Protein AF-A0A371X644-F1 (afdb_monomer)

pLDDT: mean 71.25, std 20.73, range [31.64, 94.69]

Secondary structure (DSSP, 8-state):
----GGG--HHHHHHHHHT--SHHHHHHHHHHHHHH----TTHHHHHHHHHHHHHHHHHHHHHHHHHHHHHHHHHHHHS--SSPPP-------HHHHHHHHHHHHHHHHHHHHHS-HHHHTTS-S-HHHHHHHHHHHHHHHHTTTEE---HHHHHHHHT--HHHHHHHHHHHHHTTSEEEEE-SSSSS-EEEEE--HHHHHHHHHHHHHHHHHHHHHHHH-GGGSSSS----------------------------------------------------PPPP---

Nearest PDB structures (foldseek):
  3g3z-assembly1_B  TM=5.887E-01  e=1.463E-02  Neisseria meningitidis serogroup B
  2fbh-assembly1_A  TM=5.411E-01  e=3.931E-02  Pseudomonas aeruginosa
  7el3-assembly1_B  TM=5.777E-01  e=8.955E-02  Acinetobacter baumannii
  7kfq-assembly1_A  TM=5.830E-01  e=1.931E-01  Variovorax paradoxus
  3s2w-assembly4_H  TM=5.219E-01  e=5.480E-01  Methanosarcina mazei Go1

Sequence (287 aa):
MNENPACTTLSNIHERVGRLPTIAAVDALMREVWGRYTGAPGEDEVVEAINNAATARRHELRELAQTGAVKRAAANAVRHSRFPPPLPSVRLTPPEKREAADRRRGLADFLVHQVPAAFIERLPQCGAARAVLAAICQFCARDRNRCDAAINTIAEKAGVCRSSVNQALRLLEELGLISIDSGRLRGTVSVIRVLATPLAKLVAYCRSRLGRWKRHRAEKSPEQLSFFGGGVQKCSQKEDSNIIDSSKRATNGEPSHKLSRKMESMRGTKPATGWAIGRFSPSVGSA

Organism: NCBI:txid2294114

Structure (mmCIF, N/CA/C/O backbone):
data_AF-A0A371X644-F1
#
_entry.id   AF-A0A371X644-F1
#
loop_
_atom_site.group_PDB
_atom_site.id
_atom_site.type_symbol
_atom_site.label_atom_id
_atom_site.label_alt_id
_atom_site.label_comp_id
_atom_site.label_asym_id
_atom_site.label_entity_id
_atom_site.label_seq_id
_atom_site.pdbx_PDB_ins_code
_atom_site.Cartn_x
_atom_site.Cartn_y
_atom_site.Cartn_z
_atom_site.occupancy
_atom_site.B_iso_or_equiv
_atom_site.auth_seq_id
_atom_site.auth_comp_id
_atom_site.auth_asym_id
_atom_site.auth_atom_id
_atom_site.pdbx_PDB_model_num
ATOM 1 N N . MET A 1 1 ? -44.082 6.126 47.295 1.00 33.72 1 MET A N 1
ATOM 2 C CA . MET A 1 1 ? -43.636 6.897 48.472 1.00 33.72 1 MET A CA 1
ATOM 3 C C . MET A 1 1 ? -42.740 8.009 47.952 1.00 33.72 1 MET A C 1
ATOM 5 O O . MET A 1 1 ? -41.634 7.719 47.526 1.00 33.72 1 MET A O 1
ATOM 9 N N . ASN A 1 2 ? -43.280 9.226 47.838 1.00 40.28 2 ASN A N 1
ATOM 10 C CA . ASN A 1 2 ? -42.541 10.416 47.409 1.00 40.28 2 ASN A CA 1
ATOM 11 C C . ASN A 1 2 ? -41.942 11.058 48.659 1.00 40.28 2 ASN A C 1
ATOM 13 O O . ASN A 1 2 ? -42.663 11.690 49.426 1.00 40.28 2 ASN A O 1
ATOM 17 N N . GLU A 1 3 ? -40.650 10.851 48.885 1.00 39.75 3 GLU A N 1
ATOM 18 C CA . GLU A 1 3 ? -39.919 11.594 49.907 1.00 39.75 3 GLU A CA 1
ATOM 19 C C . GLU A 1 3 ? -39.667 13.013 49.387 1.00 39.75 3 GLU A C 1
ATOM 21 O O . GLU A 1 3 ? -39.078 13.207 48.321 1.00 39.75 3 GLU A O 1
ATOM 26 N N . ASN A 1 4 ? -40.163 14.009 50.123 1.00 42.72 4 ASN A N 1
ATOM 27 C CA . ASN A 1 4 ? -39.875 15.416 49.868 1.00 42.72 4 ASN A CA 1
ATOM 28 C C . ASN A 1 4 ? -38.356 15.658 49.975 1.00 42.72 4 ASN A C 1
ATOM 30 O O . ASN A 1 4 ? -37.770 15.320 51.005 1.00 42.72 4 ASN A O 1
ATOM 34 N N . PRO A 1 5 ? -37.707 16.296 48.980 1.00 52.62 5 PRO A N 1
ATOM 35 C CA . PRO A 1 5 ? -36.263 16.551 49.003 1.00 52.62 5 PRO A CA 1
ATOM 36 C C . PRO A 1 5 ? -35.823 17.563 50.079 1.00 52.62 5 PRO A C 1
ATOM 38 O O . PRO A 1 5 ? -34.632 17.660 50.372 1.00 52.62 5 PRO A O 1
ATOM 41 N N . ALA A 1 6 ? -36.770 18.262 50.715 1.00 46.03 6 ALA A N 1
ATOM 42 C CA . ALA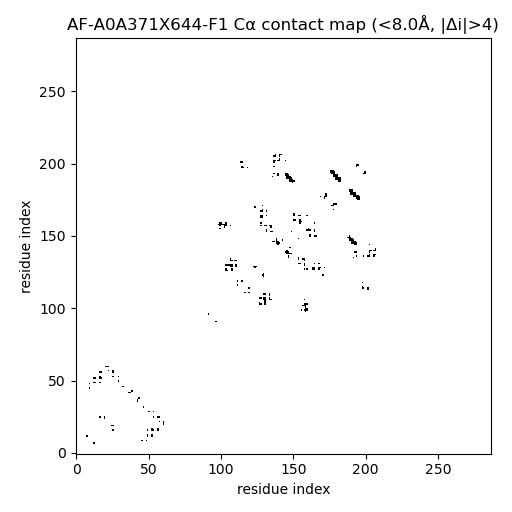 A 1 6 ? -36.535 19.368 51.646 1.00 46.03 6 ALA A CA 1
ATOM 43 C C . ALA A 1 6 ? -35.876 18.989 52.992 1.00 46.03 6 ALA A C 1
ATOM 45 O O . ALA A 1 6 ? -35.582 19.875 53.787 1.00 46.03 6 ALA A O 1
ATOM 46 N N . CYS A 1 7 ? -35.625 17.705 53.273 1.00 45.53 7 CYS A N 1
ATOM 47 C CA . CYS A 1 7 ? -34.940 17.284 54.504 1.00 45.53 7 CYS A CA 1
ATOM 48 C C . CYS A 1 7 ? -33.750 16.345 54.248 1.00 45.53 7 CYS A C 1
ATOM 50 O O . CYS A 1 7 ? -33.410 15.501 55.077 1.00 45.53 7 CYS A O 1
ATOM 52 N N . THR A 1 8 ? -33.096 16.474 53.091 1.00 56.62 8 THR A N 1
ATOM 53 C CA . THR A 1 8 ? -31.835 15.762 52.846 1.00 56.62 8 THR A CA 1
ATOM 54 C C . THR A 1 8 ? -30.691 16.618 53.382 1.00 56.62 8 THR A C 1
ATOM 56 O O . THR A 1 8 ? -30.254 17.561 52.731 1.00 56.62 8 THR A O 1
ATOM 59 N N . THR A 1 9 ? -30.221 16.331 54.595 1.00 63.91 9 THR A N 1
ATOM 60 C CA . THR A 1 9 ? -29.056 17.021 55.168 1.00 63.91 9 THR A CA 1
ATOM 61 C C . THR A 1 9 ? -27.821 16.835 54.274 1.00 63.91 9 THR A C 1
ATOM 63 O O . THR A 1 9 ? -27.644 15.779 53.661 1.00 63.91 9 THR A O 1
ATOM 66 N N . LEU A 1 10 ? -26.942 17.844 54.201 1.00 61.53 10 LEU A N 1
ATOM 67 C CA . LEU A 1 10 ? -25.712 17.821 53.382 1.00 61.53 10 LEU A CA 1
ATOM 68 C C . LEU A 1 10 ? -24.854 16.566 53.627 1.00 61.53 10 LEU A C 1
ATOM 70 O O . LEU A 1 10 ? -24.286 15.990 52.699 1.00 61.53 10 LEU A O 1
ATOM 74 N N . SER A 1 11 ? -24.827 16.081 54.868 1.00 63.91 11 SER A N 1
ATOM 75 C CA . SER A 1 11 ? -24.145 14.846 55.265 1.00 63.91 11 SER A CA 1
ATOM 76 C C . SER A 1 11 ? -24.697 13.610 54.541 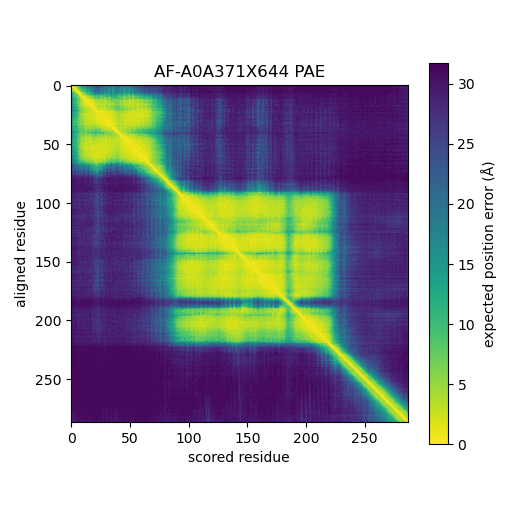1.00 63.91 11 SER A C 1
ATOM 78 O O . SER A 1 11 ? -23.936 12.766 54.071 1.00 63.91 11 SER A O 1
ATOM 80 N N . ASN A 1 12 ? -26.021 13.530 54.387 1.00 79.19 12 ASN A N 1
ATOM 81 C CA . ASN A 1 12 ? -26.710 12.422 53.724 1.00 79.19 12 ASN A CA 1
ATOM 82 C C . ASN A 1 12 ? -26.460 12.441 52.203 1.00 79.19 12 ASN A C 1
ATOM 84 O O . ASN A 1 12 ? -26.323 11.402 51.560 1.00 79.19 12 ASN A O 1
ATOM 88 N N . ILE A 1 13 ? -26.302 13.631 51.620 1.00 75.19 13 ILE A N 1
ATOM 89 C CA . ILE A 1 13 ? -25.966 13.803 50.202 1.00 75.19 13 ILE A CA 1
ATOM 90 C C . ILE A 1 13 ? -24.578 13.236 49.885 1.00 75.19 13 ILE A C 1
ATOM 92 O O . ILE A 1 13 ? -24.437 12.444 48.948 1.00 75.19 13 ILE A O 1
ATOM 96 N N . HIS A 1 14 ? -23.566 13.594 50.679 1.00 78.94 14 HIS A N 1
ATOM 97 C CA . HIS A 1 14 ? -22.212 13.063 50.507 1.00 78.94 14 HIS A CA 1
ATOM 98 C C . HIS A 1 14 ? -22.175 11.540 50.669 1.00 78.94 14 HIS A C 1
ATOM 100 O O . HIS A 1 14 ? -21.541 10.849 49.870 1.00 78.94 14 HIS A O 1
ATOM 106 N N . GLU A 1 15 ? -22.908 11.002 51.645 1.00 83.81 15 GLU A N 1
ATOM 107 C CA . GLU A 1 15 ? -23.018 9.560 51.870 1.00 83.81 15 GLU A CA 1
ATOM 108 C C . GLU A 1 15 ? -23.697 8.841 50.691 1.00 83.81 15 GLU A C 1
ATOM 110 O O . GLU A 1 15 ? -23.212 7.805 50.222 1.00 83.81 15 GLU A O 1
ATOM 115 N N . ARG A 1 16 ? -24.786 9.405 50.154 1.00 83.56 16 ARG A N 1
ATOM 116 C CA . ARG A 1 16 ? -25.505 8.845 49.000 1.00 83.56 16 ARG A CA 1
ATOM 117 C C . ARG A 1 16 ? -24.649 8.831 47.741 1.00 83.56 16 ARG A C 1
ATOM 119 O O . ARG A 1 16 ? -24.597 7.801 47.073 1.00 83.56 16 ARG A O 1
ATOM 126 N N . VAL A 1 17 ? -23.964 9.931 47.424 1.00 86.81 17 VAL A N 1
ATOM 127 C CA . VAL A 1 17 ? -23.079 10.007 46.249 1.00 86.81 17 VAL A CA 1
ATOM 128 C C . VAL A 1 17 ? -21.861 9.093 46.429 1.00 86.81 17 VAL A C 1
ATOM 130 O O . VAL A 1 17 ? -21.495 8.367 45.502 1.00 86.81 17 VAL A O 1
ATOM 133 N N . GLY A 1 18 ? -21.281 9.051 47.632 1.00 83.69 18 GLY A N 1
ATOM 134 C CA . GLY A 1 18 ? -20.128 8.210 47.964 1.00 83.69 18 GLY A CA 1
ATOM 135 C C . GLY A 1 18 ? -20.398 6.706 47.856 1.00 83.69 18 GLY A C 1
ATOM 136 O O . GLY A 1 18 ? -19.496 5.936 47.527 1.00 83.69 18 GLY A O 1
ATOM 137 N N . ARG A 1 19 ? -21.647 6.265 48.049 1.00 87.19 19 ARG A N 1
ATOM 138 C CA . ARG A 1 19 ? -22.052 4.855 47.898 1.00 87.19 19 ARG A CA 1
ATOM 139 C C . ARG A 1 19 ? -22.229 4.399 46.451 1.00 87.19 19 ARG A C 1
ATOM 141 O O . ARG A 1 19 ? -22.324 3.197 46.207 1.00 87.19 19 ARG A O 1
ATOM 148 N N . LEU A 1 20 ? -22.262 5.313 45.479 1.00 90.19 20 LEU A N 1
ATOM 149 C CA . LEU A 1 20 ? -22.502 4.939 44.087 1.00 90.19 20 LEU A CA 1
ATOM 150 C C . LEU A 1 20 ? -21.274 4.220 43.494 1.00 90.19 20 LEU A C 1
ATOM 152 O O . LEU A 1 20 ? -20.153 4.742 43.573 1.00 90.19 20 LEU A O 1
ATOM 156 N N . PRO A 1 21 ? -21.455 3.022 42.898 1.00 84.44 21 PRO A N 1
ATOM 157 C CA . PRO A 1 21 ? -20.338 2.179 42.468 1.00 84.44 21 PRO A CA 1
ATOM 158 C C . PRO A 1 21 ? -19.813 2.508 41.064 1.00 84.44 21 PRO A C 1
ATOM 160 O O . PRO A 1 21 ? -18.748 2.030 40.683 1.00 84.44 21 PRO A O 1
ATOM 163 N N . THR A 1 22 ? -20.551 3.282 40.260 1.00 89.00 22 THR A N 1
ATOM 164 C CA . THR A 1 22 ? -20.200 3.557 38.857 1.00 89.00 22 THR A CA 1
ATOM 165 C C . THR A 1 22 ? -20.470 5.007 38.470 1.00 89.00 22 THR A C 1
ATOM 167 O O . THR A 1 22 ? -21.368 5.649 39.011 1.00 89.00 22 THR A O 1
ATOM 170 N N . ILE A 1 23 ? -19.716 5.510 37.485 1.00 89.94 23 ILE A N 1
ATOM 171 C CA . ILE A 1 23 ? -19.884 6.871 36.946 1.00 89.94 23 ILE A CA 1
ATOM 172 C C . ILE A 1 23 ? -21.295 7.046 36.366 1.00 89.94 23 ILE A C 1
ATOM 174 O O . ILE A 1 23 ? -21.941 8.055 36.616 1.00 89.94 23 ILE A O 1
ATOM 178 N N . ALA A 1 24 ? -21.817 6.021 35.683 1.00 89.62 24 ALA A N 1
ATOM 179 C CA . ALA A 1 24 ? -23.166 6.039 35.124 1.00 89.62 24 ALA A CA 1
ATOM 180 C C . ALA A 1 24 ? -24.258 6.191 36.199 1.00 89.62 24 ALA A C 1
ATOM 182 O O . ALA A 1 24 ? -25.251 6.877 35.964 1.00 89.62 24 ALA A O 1
ATOM 183 N N . ALA A 1 25 ? -24.071 5.591 37.380 1.00 87.44 25 ALA A N 1
ATOM 184 C CA . ALA A 1 25 ? -24.999 5.746 38.499 1.00 87.44 25 ALA A CA 1
ATOM 185 C C . ALA A 1 25 ? -24.957 7.169 39.085 1.00 87.44 25 ALA A C 1
ATOM 187 O O . ALA A 1 25 ? -26.006 7.730 39.394 1.00 87.44 25 ALA A O 1
ATOM 188 N N . VAL A 1 26 ? -23.7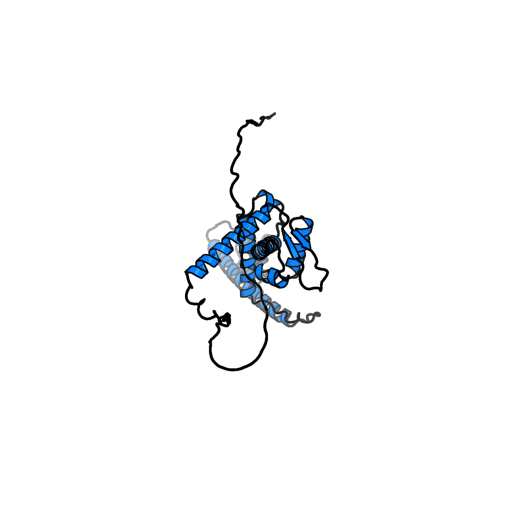67 7.783 39.163 1.00 91.00 26 VAL A N 1
ATOM 189 C CA . VAL A 1 26 ? -23.615 9.202 39.537 1.00 91.00 26 VAL A CA 1
ATOM 190 C C . VAL A 1 26 ? -24.319 10.103 38.516 1.00 91.00 26 VAL A C 1
ATOM 192 O O . VAL A 1 26 ? -25.061 11.003 38.893 1.00 91.00 26 VAL A O 1
ATOM 195 N N . ASP A 1 27 ? -24.164 9.832 37.219 1.00 91.25 27 ASP A N 1
ATOM 196 C CA . ASP A 1 27 ? -24.786 10.628 36.155 1.00 91.25 27 ASP A CA 1
ATOM 197 C C . ASP A 1 27 ? -26.314 10.476 36.091 1.00 91.25 27 ASP A C 1
ATOM 199 O O . ASP A 1 27 ? -27.010 11.402 35.671 1.00 91.25 27 ASP A O 1
ATOM 203 N N . ALA A 1 28 ? -26.847 9.314 36.476 1.00 87.62 28 ALA A N 1
ATOM 204 C CA . ALA A 1 28 ? -28.286 9.092 36.595 1.00 87.62 28 ALA A CA 1
ATOM 205 C C . ALA A 1 28 ? -28.878 9.889 37.766 1.00 87.62 28 ALA A C 1
ATOM 207 O O . ALA A 1 28 ? -29.878 10.579 37.580 1.00 87.62 28 ALA A O 1
ATOM 208 N N . LEU A 1 29 ? -28.212 9.866 38.926 1.00 86.81 29 LEU A N 1
ATOM 209 C CA . LEU A 1 29 ? -28.606 10.657 40.093 1.00 86.81 29 LEU A CA 1
ATOM 210 C C . LEU A 1 29 ? -28.569 12.160 39.787 1.00 86.81 29 LEU A C 1
ATOM 212 O O . LEU A 1 29 ? -29.525 12.867 40.082 1.00 86.81 29 LEU A O 1
ATOM 216 N N . MET A 1 30 ? -27.510 12.647 39.132 1.00 89.69 30 MET A N 1
ATOM 217 C CA . MET A 1 30 ? -27.430 14.058 38.738 1.00 89.69 30 MET A CA 1
ATOM 218 C C . MET A 1 30 ? -28.583 14.450 37.811 1.00 89.69 30 MET A C 1
ATOM 220 O O . MET A 1 30 ? -29.180 15.501 38.002 1.00 89.69 30 MET A O 1
ATOM 224 N N . ARG A 1 31 ? -28.938 13.607 36.831 1.00 88.62 31 ARG A N 1
ATOM 225 C CA . ARG A 1 31 ? -30.093 13.865 35.953 1.00 88.62 31 ARG A CA 1
ATOM 226 C C . ARG A 1 31 ? -31.416 13.915 36.715 1.00 88.62 31 ARG A C 1
ATOM 228 O O . ARG A 1 31 ? -32.257 14.740 36.385 1.00 88.62 31 ARG A O 1
ATOM 235 N N . GLU A 1 32 ? -31.594 13.066 37.723 1.00 85.94 32 GLU A N 1
ATOM 236 C CA . GLU A 1 32 ? -32.782 13.085 38.583 1.00 85.94 32 GLU A CA 1
ATOM 237 C C . GLU A 1 32 ? -32.852 14.364 39.432 1.00 85.94 32 GLU A C 1
ATOM 239 O O . GLU A 1 32 ? -33.912 14.978 39.520 1.00 85.94 32 GLU A O 1
ATOM 244 N N . VAL A 1 33 ? -31.723 14.796 40.004 1.00 85.06 33 VAL A N 1
ATOM 245 C CA . VAL A 1 33 ? -31.625 16.036 40.793 1.00 85.06 33 VAL A CA 1
ATOM 246 C C . VAL A 1 33 ? -31.912 17.256 39.922 1.00 85.06 33 VAL A C 1
ATOM 248 O O . VAL A 1 33 ? -32.776 18.057 40.265 1.00 85.06 33 VAL A O 1
ATOM 251 N N . TRP A 1 34 ? -31.268 17.360 38.756 1.00 85.69 34 TRP A N 1
ATOM 252 C CA . TRP A 1 34 ? -31.524 18.445 37.804 1.00 85.69 34 TRP A CA 1
ATOM 253 C C . TRP A 1 34 ? -32.957 18.432 37.263 1.00 85.69 34 TRP A C 1
ATOM 255 O O . TRP A 1 34 ? -33.512 19.490 36.998 1.00 85.69 34 TRP A O 1
ATOM 265 N N . GLY A 1 35 ? -33.580 17.257 37.131 1.00 84.25 35 GLY A N 1
ATOM 266 C CA . GLY A 1 35 ? -34.979 17.139 36.717 1.00 84.25 35 GLY A CA 1
ATOM 267 C C . GLY A 1 35 ? -35.991 17.589 37.776 1.00 84.25 35 GLY A C 1
ATOM 268 O O . GLY A 1 35 ? -37.135 17.870 37.429 1.00 84.25 35 GLY A O 1
ATOM 269 N N . ARG A 1 36 ? -35.591 17.655 39.052 1.00 81.81 36 ARG A N 1
ATOM 270 C CA . ARG A 1 36 ? -36.426 18.123 40.173 1.00 81.81 36 ARG A CA 1
ATOM 271 C C . ARG A 1 36 ? -36.097 19.541 40.638 1.00 81.81 36 ARG A C 1
ATOM 273 O O . ARG A 1 36 ? -36.796 20.054 41.502 1.00 81.81 36 ARG A O 1
ATOM 280 N N . TYR A 1 37 ? -35.039 20.143 40.108 1.00 82.56 37 TYR A N 1
ATOM 281 C CA . TYR A 1 37 ? -34.586 21.469 40.505 1.00 82.56 37 TYR A CA 1
ATOM 282 C C . TYR A 1 37 ? -35.588 22.539 40.062 1.00 82.56 37 TYR A C 1
ATOM 284 O O . TYR A 1 37 ? -35.940 22.611 38.882 1.00 82.56 37 TYR A O 1
ATOM 292 N N . THR A 1 38 ? -36.051 23.357 41.010 1.00 82.56 38 THR A N 1
ATOM 293 C CA . THR A 1 38 ? -37.063 24.394 40.751 1.00 82.56 38 THR A CA 1
ATOM 294 C C . THR A 1 38 ? -36.488 25.807 40.753 1.00 82.56 38 THR A C 1
ATOM 296 O O . THR A 1 38 ? -37.172 26.738 40.329 1.00 82.56 38 THR A O 1
ATOM 299 N N . GLY A 1 39 ? -35.227 25.968 41.173 1.00 79.31 39 GLY A N 1
ATOM 300 C CA . GLY A 1 39 ? -34.577 27.274 41.302 1.00 79.31 39 GLY A CA 1
ATOM 301 C C . GLY A 1 39 ? -35.108 28.082 42.485 1.00 79.31 39 GLY A C 1
ATOM 302 O O . GLY A 1 39 ? -35.071 29.311 42.456 1.00 79.31 39 GLY A O 1
ATOM 303 N N . ALA A 1 40 ? -35.658 27.410 43.501 1.00 79.38 40 ALA A N 1
ATOM 304 C CA . ALA A 1 40 ? -36.145 28.083 44.694 1.00 79.38 40 ALA A CA 1
ATOM 305 C C . ALA A 1 40 ? -34.967 28.602 45.546 1.00 79.38 40 ALA A C 1
ATOM 307 O O . ALA A 1 40 ? -33.930 27.937 45.648 1.00 79.38 40 ALA A O 1
ATOM 308 N N . PRO A 1 41 ? -35.107 29.775 46.193 1.00 68.44 41 PRO A N 1
ATOM 309 C CA . PRO A 1 41 ? -34.045 30.346 47.015 1.00 68.44 41 PRO A CA 1
ATOM 310 C C . PRO A 1 41 ? -33.685 29.394 48.167 1.00 68.44 41 PRO A C 1
ATOM 312 O O . PRO A 1 41 ? -34.545 29.020 48.962 1.00 68.44 41 PRO A O 1
ATOM 315 N N . GLY A 1 42 ? -32.409 29.000 48.235 1.00 71.75 42 GLY A N 1
ATOM 316 C CA . GLY A 1 42 ? -31.876 28.018 49.191 1.00 71.75 42 GLY A CA 1
ATOM 317 C C . GLY A 1 42 ? -31.619 26.620 48.608 1.00 71.75 42 GLY A C 1
ATOM 318 O O . GLY A 1 42 ? -30.900 25.836 49.222 1.00 71.75 42 GLY A O 1
ATOM 319 N N . GLU A 1 43 ? -32.130 26.301 47.411 1.00 75.12 43 GLU A N 1
ATOM 320 C CA . GLU A 1 43 ? -31.798 25.044 46.714 1.00 75.12 43 GLU A CA 1
ATOM 321 C C . GLU A 1 43 ? -30.396 25.082 46.084 1.00 75.12 43 GLU A C 1
ATOM 323 O O . GLU A 1 43 ? -29.758 24.040 45.930 1.00 75.12 43 GLU A O 1
ATOM 328 N N . ASP A 1 44 ? -29.893 26.275 45.765 1.00 79.94 44 ASP A N 1
ATOM 329 C CA . ASP A 1 44 ? -28.625 26.471 45.054 1.00 79.94 44 ASP A CA 1
ATOM 330 C C . ASP A 1 44 ? -27.418 25.949 45.839 1.00 79.94 44 ASP A C 1
ATOM 332 O O . ASP A 1 44 ? -26.580 25.241 45.281 1.00 79.94 44 ASP A O 1
ATOM 336 N N . GLU A 1 45 ? -27.369 26.207 47.149 1.00 81.19 45 GLU A N 1
ATOM 337 C CA . GLU A 1 45 ? -26.295 25.721 48.028 1.00 81.19 45 GLU A CA 1
ATOM 338 C C . GLU A 1 45 ? -26.274 24.186 48.095 1.00 81.19 45 GLU A C 1
ATOM 340 O O . GLU A 1 45 ? -25.217 23.548 48.100 1.00 81.19 45 GLU A O 1
ATOM 345 N N . VAL A 1 46 ? -27.458 23.568 48.095 1.00 80.06 46 VAL A N 1
ATOM 346 C CA . VAL A 1 46 ? -27.613 22.110 48.122 1.00 80.06 46 VAL A CA 1
ATOM 347 C C . VAL A 1 46 ? -27.189 21.503 46.785 1.00 80.06 46 VAL A C 1
ATOM 349 O O . VAL A 1 46 ? -26.491 20.488 46.757 1.00 80.06 46 VAL A O 1
ATOM 352 N N . VAL A 1 47 ? -27.564 22.125 45.666 1.00 83.12 47 VAL A N 1
ATOM 353 C CA . VAL A 1 47 ? -27.186 21.676 44.319 1.00 83.12 47 VAL A CA 1
ATOM 354 C C . VAL A 1 47 ? -25.684 21.820 44.083 1.00 83.12 47 VAL A C 1
ATOM 356 O O . VAL A 1 47 ? -25.068 20.907 43.525 1.00 83.12 47 VAL A O 1
ATOM 359 N N . GLU A 1 48 ? -25.070 22.907 44.550 1.00 85.44 48 GLU A N 1
ATOM 360 C CA . GLU A 1 48 ? -23.622 23.096 44.478 1.00 85.44 48 GLU A CA 1
ATOM 361 C C . GLU A 1 48 ? -22.882 22.021 45.288 1.00 85.44 48 GLU A C 1
ATOM 363 O O . GLU A 1 48 ? -21.957 21.381 44.775 1.00 85.44 48 GLU A O 1
ATOM 368 N N . ALA A 1 49 ? -23.346 21.724 46.507 1.00 84.12 49 ALA A N 1
ATOM 369 C CA . ALA A 1 49 ? -22.787 20.654 47.330 1.00 84.12 49 ALA A CA 1
ATOM 370 C C . ALA A 1 49 ? -22.920 19.265 46.673 1.00 84.12 49 ALA A C 1
ATOM 372 O O . ALA A 1 49 ? -21.955 18.494 46.652 1.00 84.12 49 ALA A O 1
ATOM 373 N N . ILE A 1 50 ? -24.075 18.951 46.070 1.00 86.12 50 ILE A N 1
ATOM 374 C CA . ILE A 1 50 ? -24.287 17.705 45.309 1.00 86.12 50 ILE A CA 1
ATOM 375 C C . ILE A 1 50 ? -23.317 17.627 44.125 1.00 86.12 50 ILE A C 1
ATOM 377 O O . ILE A 1 50 ? -22.711 16.580 43.880 1.00 86.12 50 ILE A O 1
ATOM 381 N N . ASN A 1 51 ? -23.148 18.726 43.389 1.00 90.00 51 ASN A N 1
ATOM 382 C CA . ASN A 1 51 ? -22.278 18.768 42.221 1.00 90.00 51 ASN A CA 1
ATOM 383 C C . ASN A 1 51 ? -20.801 18.581 42.613 1.00 90.00 51 ASN A C 1
ATOM 385 O O . ASN A 1 51 ? -20.082 17.809 41.974 1.00 90.00 51 ASN A O 1
ATOM 389 N N . ASN A 1 52 ? -20.365 19.197 43.712 1.00 90.06 52 ASN A N 1
ATOM 390 C CA . ASN A 1 52 ? -19.024 19.015 44.272 1.00 90.06 52 ASN A CA 1
ATOM 391 C C . ASN A 1 52 ? -18.791 17.570 44.753 1.00 90.06 52 ASN A C 1
ATOM 393 O O . ASN A 1 52 ? -17.758 16.969 44.453 1.00 90.06 52 ASN A O 1
ATOM 397 N N . ALA A 1 53 ? -19.776 16.949 45.408 1.00 88.31 53 ALA A N 1
ATOM 398 C CA . ALA A 1 53 ? -19.700 15.536 45.784 1.00 88.31 53 ALA A CA 1
ATOM 399 C C . ALA A 1 53 ? -19.626 14.609 44.552 1.00 88.31 53 ALA A C 1
ATOM 401 O O . ALA A 1 53 ? -18.853 13.646 44.524 1.00 88.31 53 ALA A O 1
ATOM 402 N N . ALA A 1 54 ? -20.401 14.902 43.504 1.00 89.44 54 ALA A N 1
ATOM 403 C CA . ALA A 1 54 ? -20.427 14.117 42.273 1.00 89.44 54 ALA A CA 1
ATOM 404 C C . ALA A 1 54 ? -19.121 14.233 41.477 1.00 89.44 54 ALA A C 1
ATOM 406 O O . ALA A 1 54 ? -18.645 13.238 40.921 1.00 89.44 54 ALA A O 1
ATOM 407 N N . THR A 1 55 ? -18.514 15.421 41.417 1.00 91.00 55 THR A N 1
ATOM 408 C CA . THR A 1 55 ? -17.218 15.617 40.750 1.00 91.00 55 THR A CA 1
ATOM 409 C C . THR A 1 55 ? -16.100 14.872 41.476 1.00 91.00 55 THR A C 1
ATOM 411 O O . THR A 1 55 ? -15.360 14.136 40.815 1.00 91.00 55 THR A O 1
ATOM 414 N N . ALA A 1 56 ? -16.044 14.956 42.811 1.00 90.56 56 ALA A N 1
ATOM 415 C CA . ALA A 1 56 ? -15.106 14.193 43.634 1.00 90.56 56 ALA A CA 1
ATOM 416 C C . ALA A 1 56 ? -15.259 12.680 43.404 1.00 90.56 56 ALA A C 1
ATOM 418 O O . ALA A 1 56 ? -14.296 11.992 43.059 1.00 90.56 56 ALA A O 1
ATOM 419 N N . ARG A 1 57 ? -16.494 12.163 43.446 1.00 89.81 57 ARG A N 1
ATOM 420 C CA . ARG A 1 57 ? -16.753 10.733 43.236 1.00 89.81 57 ARG A CA 1
ATOM 421 C C . ARG A 1 57 ? -16.391 10.252 41.831 1.00 89.81 57 ARG A C 1
ATOM 423 O O . ARG A 1 57 ? -15.870 9.150 41.658 1.00 89.81 57 ARG A O 1
ATOM 430 N N . ARG A 1 58 ? -16.639 11.065 40.800 1.00 90.56 58 ARG A N 1
ATOM 431 C CA . ARG A 1 58 ? -16.208 10.756 39.425 1.00 90.56 58 ARG A CA 1
ATOM 432 C C . ARG A 1 58 ? -14.686 10.689 39.315 1.00 90.56 58 ARG A C 1
ATOM 434 O O . ARG A 1 58 ? -14.189 9.879 38.536 1.00 90.56 58 ARG A O 1
ATOM 441 N N . HIS A 1 59 ? -13.960 11.535 40.042 1.00 90.06 59 HIS A N 1
ATOM 442 C CA . HIS A 1 59 ? -12.500 11.502 40.068 1.00 90.06 59 HIS A CA 1
ATOM 443 C C . HIS A 1 59 ? -11.995 10.194 40.686 1.00 90.06 59 HIS A C 1
ATOM 445 O O . HIS A 1 59 ? -11.282 9.449 40.018 1.00 90.06 59 HIS A O 1
ATOM 451 N N . GLU A 1 60 ? -12.484 9.840 41.877 1.00 88.12 60 GLU A N 1
ATOM 452 C CA . GLU A 1 60 ? -12.150 8.580 42.556 1.00 88.12 60 GLU A CA 1
ATOM 453 C C . GLU A 1 60 ? -12.435 7.351 41.682 1.00 88.12 60 GLU A C 1
ATOM 455 O O . GLU A 1 60 ? -11.597 6.464 41.531 1.00 88.12 60 GLU A O 1
ATOM 460 N N . LEU A 1 61 ? -13.613 7.293 41.050 1.00 87.44 61 LEU A N 1
ATOM 461 C CA . LEU A 1 61 ? -13.985 6.166 40.191 1.00 87.44 61 LEU A CA 1
ATOM 462 C C . LEU A 1 61 ? -13.101 6.068 38.937 1.00 87.44 61 LEU A C 1
ATOM 464 O O . LEU A 1 61 ? -12.846 4.961 38.456 1.00 87.44 61 LEU A O 1
ATOM 468 N N . ARG A 1 62 ? -12.598 7.194 38.412 1.00 87.31 62 ARG A N 1
ATOM 469 C CA . ARG A 1 62 ? -11.623 7.197 37.308 1.00 87.31 62 ARG A CA 1
ATOM 470 C C . ARG A 1 62 ? -10.249 6.731 37.773 1.00 87.31 62 ARG A C 1
ATOM 472 O O . ARG A 1 62 ? -9.633 5.943 37.063 1.00 87.31 62 ARG A O 1
ATOM 479 N N . GLU A 1 63 ? -9.793 7.142 38.950 1.00 86.06 63 GLU A N 1
ATOM 480 C CA . GLU A 1 63 ? -8.530 6.667 39.529 1.00 86.06 63 GLU A CA 1
ATOM 481 C C . GLU A 1 63 ? -8.578 5.167 39.845 1.00 86.06 63 GLU A C 1
ATOM 483 O O . GLU A 1 63 ? -7.648 4.425 39.521 1.00 86.06 63 GLU A O 1
ATOM 488 N N . LEU A 1 64 ? -9.695 4.670 40.378 1.00 81.31 64 LEU A N 1
ATOM 489 C CA . LEU A 1 64 ? -9.926 3.238 40.585 1.00 81.31 64 LEU A CA 1
ATOM 490 C C . LEU A 1 64 ? -9.962 2.464 39.258 1.00 81.31 64 LEU A C 1
ATOM 492 O O . LEU A 1 64 ? -9.403 1.369 39.156 1.00 81.31 64 LEU A O 1
ATOM 496 N N . ALA A 1 65 ? -10.561 3.034 38.210 1.00 78.12 65 ALA A N 1
ATOM 497 C CA . ALA A 1 65 ? -10.549 2.435 36.878 1.00 78.12 65 ALA A CA 1
ATOM 498 C C . ALA A 1 65 ? -9.141 2.423 36.257 1.00 78.12 65 ALA A C 1
ATOM 500 O O . ALA A 1 65 ? -8.758 1.431 35.638 1.00 78.12 65 ALA A O 1
ATOM 501 N N . GLN A 1 66 ? -8.351 3.483 36.448 1.00 78.50 66 GLN A N 1
ATOM 502 C CA . GLN A 1 66 ? -6.978 3.584 35.948 1.00 78.50 66 GLN A CA 1
ATOM 503 C C . GLN A 1 66 ? -6.030 2.645 36.699 1.00 78.50 66 GLN A C 1
ATOM 505 O O . GLN A 1 66 ? -5.300 1.884 36.071 1.00 78.50 66 GLN A O 1
ATOM 510 N N . THR A 1 67 ? -6.087 2.604 38.030 1.00 71.31 67 THR A N 1
ATOM 511 C CA . THR A 1 67 ? -5.299 1.661 38.843 1.00 71.31 67 THR A CA 1
ATOM 512 C C . THR A 1 67 ? -5.707 0.211 38.580 1.00 71.31 67 THR A C 1
ATOM 514 O O . THR A 1 67 ? -4.847 -0.667 38.485 1.00 71.31 67 THR A O 1
ATOM 517 N N . GLY A 1 68 ? -6.999 -0.055 38.367 1.00 60.69 68 GLY A N 1
ATOM 518 C CA . GLY A 1 68 ? -7.508 -1.346 37.910 1.00 60.69 68 GLY A CA 1
ATOM 519 C C . GLY A 1 68 ? -7.042 -1.713 36.498 1.00 60.69 68 GLY A C 1
ATOM 520 O O . GLY A 1 68 ? -6.705 -2.869 36.254 1.00 60.69 68 GLY A O 1
ATOM 521 N N . ALA A 1 69 ? -6.961 -0.755 35.573 1.00 58.75 69 ALA A N 1
ATOM 522 C CA . ALA A 1 69 ? -6.435 -0.966 34.225 1.00 58.75 69 ALA A CA 1
ATOM 523 C C . ALA A 1 69 ? -4.923 -1.240 34.236 1.00 58.75 69 ALA A C 1
ATOM 525 O O . ALA A 1 69 ? -4.473 -2.157 33.553 1.00 58.75 69 ALA A O 1
ATOM 526 N N . VAL A 1 70 ? -4.155 -0.529 35.067 1.00 59.75 70 VAL A N 1
ATOM 527 C CA . VAL A 1 70 ? -2.716 -0.765 35.271 1.00 59.75 70 VAL A CA 1
ATOM 528 C C . VAL A 1 70 ? -2.479 -2.131 35.924 1.00 59.75 70 VAL A C 1
ATOM 530 O O . VAL A 1 70 ? -1.646 -2.903 35.452 1.00 59.75 70 VAL A O 1
ATOM 533 N N . LYS A 1 71 ? -3.275 -2.503 36.937 1.00 55.81 71 LYS A N 1
ATOM 534 C CA . LYS A 1 71 ? -3.224 -3.841 37.551 1.00 55.81 71 LYS A CA 1
ATOM 535 C C . LYS A 1 71 ? -3.675 -4.947 36.597 1.00 55.81 71 LYS A C 1
ATOM 537 O O . LYS A 1 71 ? -3.097 -6.024 36.635 1.00 55.81 71 LYS A O 1
ATOM 542 N N . ARG A 1 72 ? -4.655 -4.715 35.716 1.00 53.59 72 ARG A N 1
ATOM 543 C CA . ARG A 1 72 ? -5.055 -5.677 34.668 1.00 53.59 72 ARG A CA 1
ATOM 544 C C . ARG A 1 72 ? -4.007 -5.790 33.565 1.00 53.59 72 ARG A C 1
ATOM 546 O O . ARG A 1 72 ? -3.792 -6.892 33.081 1.00 53.59 72 ARG A O 1
ATOM 553 N N . ALA A 1 73 ? -3.323 -4.706 33.204 1.00 56.69 73 ALA A N 1
ATOM 554 C CA . ALA A 1 73 ? -2.188 -4.747 32.286 1.00 56.69 73 ALA A CA 1
ATOM 555 C C . ALA A 1 73 ? -1.020 -5.555 32.882 1.00 56.69 73 ALA A C 1
ATOM 557 O O . ALA A 1 73 ? -0.458 -6.406 32.197 1.00 56.69 73 ALA A O 1
ATOM 558 N N . ALA A 1 74 ? -0.731 -5.374 34.175 1.00 55.59 74 ALA A N 1
ATOM 559 C CA . ALA A 1 74 ? 0.269 -6.159 34.900 1.00 55.59 74 ALA A CA 1
ATOM 560 C C . ALA A 1 74 ? -0.159 -7.627 35.110 1.00 55.59 74 ALA A C 1
ATOM 562 O O . ALA A 1 74 ? 0.629 -8.542 34.897 1.00 55.59 74 ALA A O 1
ATOM 563 N N . ALA A 1 75 ? -1.423 -7.889 35.455 1.00 52.28 75 ALA A N 1
ATOM 564 C CA . ALA A 1 75 ? -1.946 -9.244 35.638 1.00 52.28 75 ALA A CA 1
ATOM 565 C C . ALA A 1 75 ? -2.089 -10.010 34.311 1.00 52.28 75 ALA A C 1
ATOM 567 O O . ALA A 1 75 ? -1.880 -11.221 34.286 1.00 52.28 75 ALA A O 1
ATOM 568 N N . ASN A 1 76 ? -2.379 -9.331 33.197 1.00 50.72 76 ASN A N 1
ATOM 569 C CA . ASN A 1 76 ? -2.360 -9.930 31.857 1.00 50.72 76 ASN A CA 1
ATOM 570 C C . ASN A 1 76 ? -0.939 -10.248 31.367 1.00 50.72 76 ASN A C 1
ATOM 572 O O . ASN A 1 76 ? -0.797 -11.067 30.466 1.00 50.72 76 ASN A O 1
ATOM 576 N N . ALA A 1 77 ? 0.105 -9.654 31.956 1.00 52.50 77 ALA A N 1
ATOM 577 C CA . ALA A 1 77 ? 1.484 -10.074 31.711 1.00 52.50 77 ALA A CA 1
ATOM 578 C C . ALA A 1 77 ? 1.848 -11.375 32.460 1.00 52.50 77 ALA A C 1
ATOM 580 O O . ALA A 1 77 ? 2.745 -12.092 32.027 1.00 52.50 77 ALA A O 1
ATOM 581 N N . VAL A 1 78 ? 1.141 -11.698 33.553 1.00 50.88 78 VAL A N 1
ATOM 582 C CA . VAL A 1 78 ? 1.424 -12.859 34.426 1.00 50.88 78 VAL A CA 1
ATOM 583 C C . VAL A 1 78 ? 0.467 -14.035 34.182 1.00 50.88 78 VAL A C 1
ATOM 585 O O . VAL A 1 78 ? 0.812 -15.187 34.441 1.00 50.88 78 VAL A O 1
ATOM 588 N N . ARG A 1 79 ? -0.732 -13.802 33.635 1.00 49.62 79 ARG A N 1
ATOM 589 C CA . ARG A 1 79 ? -1.661 -14.884 33.279 1.00 49.62 79 ARG A CA 1
ATOM 590 C C . ARG A 1 79 ? -1.198 -15.594 32.010 1.00 49.62 79 ARG A C 1
ATOM 592 O O . ARG A 1 79 ? -1.474 -15.140 30.907 1.00 49.62 79 ARG A O 1
ATOM 599 N N . HIS A 1 80 ? -0.520 -16.722 32.215 1.00 47.56 80 HIS A N 1
ATOM 600 C CA . HIS A 1 80 ? -0.349 -17.858 31.307 1.00 47.56 80 HIS A CA 1
ATOM 601 C C . HIS A 1 80 ? -1.062 -17.723 29.954 1.00 47.56 80 HIS A C 1
ATOM 603 O O . HIS A 1 80 ? -2.168 -18.225 29.741 1.00 47.56 80 HIS A O 1
ATOM 609 N N . SER A 1 81 ? -0.371 -17.097 29.007 1.00 44.72 81 SER A N 1
ATOM 610 C CA . SER A 1 81 ? -0.610 -17.358 27.600 1.00 44.72 81 SER A CA 1
ATOM 611 C C . SER A 1 81 ? -0.324 -18.845 27.369 1.00 44.72 81 SER A C 1
ATOM 613 O O . SER A 1 81 ? 0.818 -19.284 27.475 1.00 44.72 81 SER A O 1
ATOM 615 N N . ARG A 1 82 ? -1.361 -19.640 27.065 1.00 58.31 82 ARG A N 1
ATOM 616 C CA . ARG A 1 82 ? -1.214 -21.021 26.549 1.00 58.31 82 ARG A CA 1
ATOM 617 C C . ARG A 1 82 ? -0.494 -21.064 25.197 1.00 58.31 82 ARG A C 1
ATOM 619 O O . ARG A 1 82 ? -0.165 -22.137 24.706 1.00 58.31 82 ARG A O 1
ATOM 626 N N . PHE A 1 83 ? -0.259 -19.900 24.603 1.00 55.56 83 PHE A N 1
ATOM 627 C CA . PHE A 1 83 ? 0.611 -19.734 23.460 1.00 55.56 83 PHE A CA 1
ATOM 628 C C . PHE A 1 83 ? 1.977 -19.258 23.951 1.00 55.56 83 PHE A C 1
ATOM 630 O O . PHE A 1 83 ? 2.024 -18.305 24.737 1.00 55.56 83 PHE A O 1
ATOM 637 N N . PRO A 1 84 ? 3.086 -19.869 23.504 1.00 59.12 84 PRO A N 1
ATOM 638 C CA . PRO A 1 84 ? 4.400 -19.309 23.778 1.00 59.12 84 PRO A CA 1
ATOM 639 C C . PRO A 1 84 ? 4.391 -17.828 23.373 1.00 59.12 84 PRO A C 1
ATOM 641 O O . PRO A 1 84 ? 3.736 -17.485 22.376 1.00 59.12 84 PRO A O 1
ATOM 644 N N . PRO A 1 85 ? 5.057 -16.935 24.136 1.00 58.34 85 PRO A N 1
ATOM 645 C CA . PRO A 1 85 ? 5.228 -15.562 23.689 1.00 58.34 85 PRO A CA 1
ATOM 646 C C . PRO A 1 85 ? 5.729 -15.635 22.247 1.00 58.34 85 PRO A C 1
ATOM 648 O O . PRO A 1 85 ? 6.636 -16.433 21.979 1.00 58.34 85 PRO A O 1
ATOM 651 N N . PRO A 1 86 ? 5.107 -14.906 21.299 1.00 57.41 86 PRO A N 1
ATOM 652 C CA . PRO A 1 86 ? 5.586 -14.924 19.932 1.00 57.41 86 PRO A CA 1
ATOM 653 C C . PRO A 1 86 ? 7.079 -14.646 20.007 1.00 57.41 86 PRO A C 1
ATOM 655 O O . PRO A 1 86 ? 7.478 -13.670 20.653 1.00 57.41 86 PRO A O 1
ATOM 658 N N . LEU A 1 87 ? 7.872 -15.548 19.411 1.00 54.53 87 LEU A N 1
ATOM 659 C CA . LEU A 1 87 ? 9.314 -15.385 19.264 1.00 54.53 87 LEU A CA 1
ATOM 660 C C . LEU A 1 87 ? 9.588 -13.915 18.935 1.00 54.53 87 LEU A C 1
ATOM 662 O O . LEU A 1 87 ? 8.757 -13.311 18.241 1.00 54.53 87 LEU A O 1
ATOM 666 N N . PRO A 1 88 ? 10.698 -13.324 19.406 1.00 45.19 88 PRO A N 1
ATOM 667 C CA . PRO A 1 88 ? 11.086 -11.977 19.025 1.00 45.19 88 PRO A CA 1
ATOM 668 C C . PRO A 1 88 ? 11.367 -11.956 17.515 1.00 45.19 88 PRO A C 1
ATOM 670 O O . PRO A 1 88 ? 12.504 -11.934 17.062 1.00 45.19 88 PRO A O 1
ATOM 673 N N . SER A 1 89 ? 10.310 -11.966 16.697 1.00 51.44 89 SER A N 1
ATOM 674 C CA . SER A 1 89 ? 10.333 -11.453 15.346 1.00 51.44 89 SER A CA 1
ATOM 675 C C . SER A 1 89 ? 10.909 -10.068 15.511 1.00 51.44 89 SER A C 1
ATOM 677 O O . SER A 1 89 ? 10.443 -9.363 16.408 1.00 51.44 89 SER A O 1
ATOM 679 N N . VAL A 1 90 ? 11.895 -9.705 14.703 1.00 57.22 90 VAL A N 1
ATOM 680 C CA . VAL A 1 90 ? 12.460 -8.359 14.623 1.00 57.22 90 VAL A CA 1
ATOM 681 C C . VAL A 1 90 ? 11.295 -7.378 14.461 1.00 57.22 90 VAL A C 1
ATOM 683 O O . VAL A 1 90 ? 10.795 -7.127 13.366 1.00 57.22 90 VAL A O 1
ATOM 686 N N . ARG A 1 91 ? 10.731 -6.938 15.588 1.00 63.09 91 ARG A N 1
ATOM 687 C CA . ARG A 1 91 ? 9.562 -6.079 15.628 1.00 63.09 91 ARG A CA 1
ATOM 688 C C . ARG A 1 91 ? 10.174 -4.730 15.384 1.00 63.09 91 ARG A C 1
ATOM 690 O O . ARG A 1 91 ? 10.768 -4.179 16.304 1.00 63.09 91 ARG A O 1
ATOM 697 N N . LEU A 1 92 ? 10.037 -4.262 14.143 1.00 67.88 92 LEU A N 1
ATOM 698 C CA . LEU A 1 92 ? 10.384 -2.898 13.766 1.00 67.88 92 LEU A CA 1
ATOM 699 C C . LEU A 1 92 ? 9.974 -1.974 14.908 1.00 67.88 92 LEU A C 1
ATOM 701 O O . LEU A 1 92 ? 8.842 -2.072 15.422 1.00 67.88 92 LEU A O 1
ATOM 705 N N . THR A 1 93 ? 10.912 -1.145 15.336 1.00 81.00 93 THR A N 1
ATOM 706 C CA . THR A 1 93 ? 10.682 -0.227 16.442 1.00 81.00 93 THR A CA 1
ATOM 707 C C . THR A 1 93 ? 9.487 0.680 16.093 1.00 81.00 93 THR A C 1
ATOM 709 O O . THR A 1 93 ? 9.154 0.877 14.917 1.00 81.00 93 THR A O 1
ATOM 712 N N . PRO A 1 94 ? 8.742 1.207 17.083 1.00 79.56 94 PRO A N 1
ATOM 713 C CA . PRO A 1 94 ? 7.647 2.132 16.799 1.00 79.56 94 PRO A CA 1
ATOM 714 C C . PRO A 1 94 ? 8.011 3.288 15.837 1.00 79.56 94 PRO A C 1
ATOM 716 O O . PRO A 1 94 ? 7.162 3.585 14.992 1.00 79.56 94 PRO A O 1
ATOM 719 N N . PRO A 1 95 ? 9.213 3.912 15.876 1.00 84.44 95 PRO A N 1
ATOM 720 C CA . PRO A 1 95 ? 9.597 4.904 14.869 1.00 84.44 95 PRO A CA 1
ATOM 721 C C . PRO A 1 95 ? 9.752 4.301 13.466 1.00 84.44 95 PRO A C 1
ATOM 723 O O . PRO A 1 95 ? 9.164 4.828 12.525 1.00 84.44 95 PRO A O 1
ATOM 726 N N . GLU A 1 96 ? 10.406 3.148 13.316 1.00 84.88 96 GLU A N 1
ATOM 727 C CA . GLU A 1 96 ? 10.563 2.483 12.010 1.00 84.88 96 GLU A CA 1
ATOM 728 C C . GLU A 1 96 ? 9.211 2.137 11.361 1.00 84.88 96 GLU A C 1
ATOM 730 O O . GLU A 1 96 ? 9.043 2.218 10.141 1.00 84.88 96 GLU A O 1
ATOM 735 N N . LYS A 1 97 ? 8.204 1.788 12.174 1.00 85.44 97 LYS A N 1
ATOM 736 C CA . LYS A 1 97 ? 6.832 1.556 11.694 1.00 85.44 97 LYS A CA 1
ATOM 737 C C . LYS A 1 97 ? 6.176 2.827 11.159 1.00 85.44 97 LYS A C 1
ATOM 739 O O . LYS A 1 97 ? 5.446 2.750 10.169 1.00 85.44 97 LYS A O 1
ATOM 744 N N . ARG A 1 98 ? 6.410 3.978 11.800 1.00 88.38 98 ARG A N 1
ATOM 745 C CA . ARG A 1 98 ? 5.900 5.278 11.333 1.00 88.38 98 ARG A CA 1
ATOM 746 C C . ARG A 1 98 ? 6.551 5.653 10.007 1.00 88.38 98 ARG A C 1
ATOM 748 O O . ARG A 1 98 ? 5.839 5.899 9.041 1.00 88.38 98 ARG A O 1
ATOM 755 N N . GLU A 1 99 ? 7.871 5.531 9.913 1.00 89.38 99 GLU A N 1
ATOM 756 C CA . GLU A 1 99 ? 8.608 5.787 8.672 1.00 89.38 99 GLU A CA 1
ATOM 757 C C . GLU A 1 99 ? 8.169 4.873 7.519 1.00 89.38 99 GLU A C 1
ATOM 759 O O . GLU A 1 99 ? 8.072 5.301 6.367 1.00 89.38 99 GLU A O 1
ATOM 764 N N . ALA A 1 100 ? 7.890 3.596 7.793 1.00 88.56 100 ALA A N 1
ATOM 765 C CA . ALA A 1 100 ? 7.333 2.685 6.796 1.00 88.56 100 ALA A CA 1
ATOM 766 C C . ALA A 1 100 ? 5.928 3.122 6.341 1.00 88.56 100 ALA A C 1
ATOM 768 O O . ALA A 1 100 ? 5.634 3.114 5.143 1.00 88.56 100 ALA A O 1
ATOM 769 N N . ALA A 1 101 ? 5.073 3.553 7.273 1.00 89.56 101 ALA A N 1
ATOM 770 C CA . ALA A 1 101 ? 3.741 4.055 6.955 1.00 89.56 101 ALA A CA 1
ATOM 771 C C . ALA A 1 101 ? 3.784 5.350 6.126 1.00 89.56 101 ALA A C 1
ATOM 773 O O . ALA A 1 101 ? 3.004 5.480 5.180 1.00 89.56 101 ALA A O 1
ATOM 774 N N . ASP A 1 102 ? 4.707 6.261 6.433 1.00 92.94 102 ASP A N 1
ATOM 775 C CA . ASP A 1 102 ? 4.883 7.520 5.706 1.00 92.94 102 ASP A CA 1
ATOM 776 C C . ASP A 1 102 ? 5.452 7.283 4.304 1.00 92.94 102 ASP A C 1
ATOM 778 O O . ASP A 1 102 ? 4.937 7.837 3.332 1.00 92.94 102 ASP A O 1
ATOM 782 N N . ARG A 1 103 ? 6.421 6.365 4.155 1.00 92.69 103 ARG A N 1
ATOM 783 C CA . ARG A 1 103 ? 6.886 5.898 2.834 1.00 92.69 103 ARG A CA 1
ATOM 784 C C . ARG A 1 103 ? 5.740 5.343 1.995 1.00 92.69 103 ARG A C 1
ATOM 786 O O . ARG A 1 103 ? 5.613 5.689 0.819 1.00 92.69 103 ARG A O 1
ATOM 793 N N . ARG A 1 104 ? 4.895 4.502 2.597 1.00 93.81 104 ARG A N 1
ATOM 794 C CA . ARG A 1 104 ? 3.734 3.908 1.927 1.00 93.81 104 ARG A CA 1
ATOM 795 C C . ARG A 1 104 ? 2.746 4.978 1.466 1.00 93.81 104 ARG A C 1
ATOM 797 O O . ARG A 1 104 ? 2.313 4.929 0.318 1.00 93.81 104 ARG A O 1
ATOM 804 N N . ARG A 1 105 ? 2.405 5.936 2.336 1.00 93.56 105 ARG A N 1
ATOM 805 C CA . ARG A 1 105 ? 1.512 7.062 2.007 1.00 93.56 105 ARG A CA 1
ATOM 806 C C . ARG A 1 105 ? 2.090 7.901 0.875 1.00 93.56 105 ARG A C 1
ATOM 808 O O . ARG A 1 105 ? 1.465 8.001 -0.170 1.00 93.56 105 ARG A O 1
ATOM 815 N N . GLY A 1 106 ? 3.337 8.351 1.010 1.00 94.44 106 GLY A N 1
ATOM 816 C CA . GLY A 1 106 ? 3.989 9.174 -0.007 1.00 94.44 106 GLY A CA 1
ATOM 817 C C . GLY A 1 106 ? 4.073 8.501 -1.381 1.00 94.44 106 GLY A C 1
ATOM 818 O O . GLY A 1 106 ? 3.906 9.166 -2.401 1.00 94.44 106 GLY A O 1
ATOM 819 N N . LEU A 1 107 ? 4.290 7.182 -1.441 1.00 92.25 107 LEU A N 1
ATOM 820 C CA . LEU A 1 107 ? 4.275 6.444 -2.709 1.00 92.25 107 LEU A CA 1
ATOM 821 C C . LEU A 1 107 ? 2.870 6.254 -3.285 1.00 92.25 107 LEU A C 1
ATOM 823 O O . LEU A 1 107 ? 2.705 6.335 -4.504 1.00 92.25 107 LEU A O 1
ATOM 827 N N . ALA A 1 108 ? 1.872 6.000 -2.439 1.00 92.44 108 ALA A N 1
ATOM 828 C CA . ALA A 1 108 ? 0.486 5.901 -2.876 1.00 92.44 108 ALA A CA 1
ATOM 829 C C . ALA A 1 108 ? -0.019 7.250 -3.414 1.00 92.44 108 ALA A C 1
ATOM 831 O O . ALA A 1 108 ? -0.563 7.295 -4.516 1.00 92.44 108 ALA A O 1
ATOM 832 N N . ASP A 1 109 ? 0.244 8.340 -2.695 1.00 93.06 109 ASP A N 1
ATOM 833 C CA . ASP A 1 109 ? -0.138 9.701 -3.080 1.00 93.06 109 ASP A CA 1
ATOM 834 C C . ASP A 1 109 ? 0.589 10.130 -4.356 1.00 93.06 109 ASP A C 1
ATOM 836 O O . ASP A 1 109 ? -0.016 10.665 -5.284 1.00 93.06 109 ASP A O 1
ATOM 840 N N . PHE A 1 110 ? 1.881 9.802 -4.471 1.00 91.31 110 PHE A N 1
ATOM 841 C CA . PHE A 1 110 ? 2.637 10.015 -5.703 1.00 91.31 110 PHE A CA 1
ATOM 842 C C . PHE A 1 110 ? 1.963 9.354 -6.910 1.00 91.31 110 PHE A C 1
ATOM 844 O O . PHE A 1 110 ? 1.878 9.967 -7.971 1.00 91.31 110 PHE A O 1
ATOM 851 N N . LEU A 1 111 ? 1.472 8.122 -6.770 1.00 90.44 111 LEU A N 1
ATOM 852 C CA . LEU A 1 111 ? 0.781 7.441 -7.862 1.00 90.44 111 LEU A CA 1
ATOM 853 C C . LEU A 1 111 ? -0.559 8.108 -8.193 1.00 90.44 111 LEU A C 1
ATOM 855 O O . LEU A 1 111 ? -0.871 8.276 -9.369 1.00 90.44 111 LEU A O 1
ATOM 859 N N . VAL A 1 112 ? -1.309 8.538 -7.177 1.00 88.94 112 VAL A N 1
ATOM 860 C CA . VAL A 1 112 ? -2.581 9.257 -7.350 1.00 88.94 112 VAL A CA 1
ATOM 861 C C . VAL A 1 112 ? -2.384 10.577 -8.102 1.00 88.94 112 VAL A C 1
ATOM 863 O O . VAL A 1 112 ? -3.175 10.915 -8.974 1.00 88.94 112 VAL A O 1
ATOM 866 N N . HIS A 1 113 ? -1.304 11.308 -7.833 1.00 89.06 113 HIS A N 1
ATOM 867 C CA . HIS A 1 113 ? -1.044 12.583 -8.505 1.00 89.06 113 HIS A CA 1
ATOM 868 C C . HIS A 1 113 ? -0.539 12.450 -9.945 1.00 89.06 113 HIS A C 1
ATOM 870 O O . HIS A 1 113 ? -0.655 13.394 -10.721 1.00 89.06 113 HIS A O 1
ATOM 876 N N . GLN A 1 114 ? 0.078 11.324 -10.306 1.00 89.44 114 GLN A N 1
ATOM 877 C CA . GLN A 1 114 ? 0.741 11.170 -11.606 1.00 89.44 114 GLN A CA 1
ATOM 878 C C . GLN A 1 114 ? -0.096 10.412 -12.640 1.00 89.44 114 GLN A C 1
ATOM 880 O O . GLN A 1 114 ? 0.263 10.379 -13.817 1.00 89.44 114 GLN A O 1
ATOM 885 N N . VAL A 1 115 ? -1.183 9.771 -12.215 1.00 88.50 115 VAL A N 1
ATOM 886 C CA . VAL A 1 115 ? -1.995 8.894 -13.060 1.00 88.50 115 VAL A CA 1
ATOM 887 C C . VAL A 1 115 ? -3.411 9.477 -13.198 1.00 88.50 115 VAL A C 1
ATOM 889 O O . VAL A 1 115 ? -3.907 10.071 -12.246 1.00 88.50 115 VAL A O 1
ATOM 892 N N . PRO A 1 116 ? -4.087 9.352 -14.360 1.00 88.44 116 PRO A N 1
ATOM 893 C CA . PRO A 1 116 ? -5.437 9.893 -14.528 1.00 88.44 116 PRO A CA 1
ATOM 894 C C . PRO A 1 116 ? -6.445 9.314 -13.523 1.00 88.44 116 PRO A C 1
ATOM 896 O O . PRO A 1 116 ? -6.422 8.112 -13.253 1.00 88.44 116 PRO A O 1
ATOM 899 N N . ALA A 1 117 ? -7.380 10.144 -13.045 1.00 87.19 117 ALA A N 1
ATOM 900 C CA . ALA A 1 117 ? -8.397 9.765 -12.054 1.00 87.19 117 ALA A CA 1
ATOM 901 C C . ALA A 1 117 ? -9.196 8.509 -12.451 1.00 87.19 117 ALA A C 1
ATOM 903 O O . ALA A 1 117 ? -9.310 7.577 -11.659 1.00 87.19 117 ALA A O 1
ATOM 904 N N . ALA A 1 118 ? -9.611 8.416 -13.718 1.00 87.06 118 ALA A N 1
ATOM 905 C CA . ALA A 1 118 ? -10.342 7.262 -14.253 1.00 87.06 118 ALA A CA 1
ATOM 906 C C . ALA A 1 118 ? -9.575 5.927 -14.144 1.00 87.06 118 ALA A C 1
ATOM 908 O O . ALA A 1 118 ? -10.171 4.853 -14.127 1.00 87.06 118 ALA A O 1
ATOM 909 N N . PHE A 1 119 ? -8.241 5.965 -14.085 1.00 87.25 119 PHE A N 1
ATOM 910 C CA . PHE A 1 119 ? -7.433 4.767 -13.855 1.00 87.25 119 PHE A CA 1
ATOM 911 C C . PHE A 1 119 ? -7.294 4.451 -12.362 1.00 87.25 119 PHE A C 1
ATOM 913 O O . PHE A 1 119 ? -7.220 3.285 -11.984 1.00 87.25 119 PHE A O 1
ATOM 920 N N . ILE A 1 120 ? -7.290 5.472 -11.504 1.00 88.38 120 ILE A N 1
ATOM 921 C CA . ILE A 1 120 ? -7.195 5.314 -10.047 1.00 88.38 120 ILE A CA 1
ATOM 922 C C . ILE A 1 120 ? -8.446 4.647 -9.475 1.00 88.38 120 ILE A C 1
ATOM 924 O O . ILE A 1 120 ? -8.334 3.860 -8.537 1.00 88.38 120 ILE A O 1
ATOM 928 N N . GLU A 1 121 ? -9.612 4.900 -10.066 1.00 87.94 121 GLU A N 1
ATOM 929 C CA . GLU A 1 121 ? -10.870 4.233 -9.705 1.00 87.94 121 GLU A CA 1
ATOM 930 C C . GLU A 1 121 ? -10.840 2.723 -9.971 1.00 87.94 121 GLU A C 1
ATOM 932 O O . GLU A 1 121 ? -11.436 1.952 -9.226 1.00 87.94 121 GLU A O 1
ATOM 937 N N . ARG A 1 122 ? -10.093 2.288 -10.994 1.00 85.81 122 ARG A N 1
ATOM 938 C CA . ARG A 1 122 ? -9.909 0.865 -11.325 1.00 85.81 122 ARG A CA 1
ATOM 939 C C . ARG A 1 122 ? -8.863 0.180 -10.449 1.00 85.81 122 ARG A C 1
ATOM 941 O O . ARG A 1 122 ? -8.767 -1.044 -10.449 1.00 85.81 122 ARG A O 1
ATOM 948 N N . LEU A 1 123 ? -8.042 0.954 -9.742 1.00 86.38 123 LEU A N 1
ATOM 949 C CA . LEU A 1 123 ? -7.020 0.415 -8.857 1.00 86.38 123 LEU A CA 1
ATOM 950 C C . LEU A 1 123 ? -7.622 -0.005 -7.514 1.00 86.38 123 LEU A C 1
ATOM 952 O O . LEU A 1 123 ? -8.550 0.643 -7.022 1.00 86.38 123 LEU A O 1
ATOM 956 N N . PRO A 1 124 ? -7.016 -0.997 -6.836 1.00 84.38 124 PRO A N 1
ATOM 957 C CA . PRO A 1 124 ? -7.416 -1.357 -5.487 1.00 84.38 124 PRO A CA 1
ATOM 958 C C . PRO A 1 124 ? -7.428 -0.121 -4.579 1.00 84.38 124 PRO A C 1
ATOM 960 O O . PRO A 1 124 ? -6.478 0.673 -4.574 1.00 84.38 124 PRO A O 1
ATOM 963 N N . GLN A 1 125 ? -8.484 0.030 -3.776 1.00 85.44 125 GLN A N 1
ATOM 964 C CA . GLN A 1 125 ? -8.587 1.107 -2.780 1.00 85.44 125 GLN A CA 1
ATOM 965 C C . GLN A 1 125 ? -7.518 0.979 -1.678 1.00 85.44 125 GLN A C 1
ATOM 967 O O . GLN A 1 125 ? -7.223 1.934 -0.963 1.00 85.44 125 GLN A O 1
ATOM 972 N N . CYS A 1 126 ? -6.883 -0.190 -1.560 1.00 85.75 126 CYS A N 1
ATOM 973 C CA . CYS A 1 126 ? -5.811 -0.426 -0.607 1.00 85.75 126 CYS A CA 1
ATOM 974 C C . CYS A 1 126 ? -4.551 0.390 -0.952 1.00 85.75 126 CYS A C 1
ATOM 976 O O . CYS A 1 126 ? -3.878 0.144 -1.958 1.00 85.75 126 CYS A O 1
ATOM 978 N N . GLY A 1 127 ? -4.160 1.301 -0.055 1.00 87.12 127 GLY A N 1
ATOM 979 C CA . GLY A 1 127 ? -2.940 2.105 -0.204 1.00 87.12 127 GLY A CA 1
ATOM 980 C C . GLY A 1 127 ? -1.652 1.277 -0.317 1.00 87.12 127 GLY A C 1
ATOM 981 O O . GLY A 1 127 ? -0.699 1.715 -0.955 1.00 87.12 127 GLY A O 1
ATOM 982 N N . ALA A 1 128 ? -1.622 0.053 0.228 1.00 90.44 128 ALA A N 1
ATOM 983 C CA . ALA A 1 128 ? -0.475 -0.847 0.090 1.00 90.44 128 ALA A CA 1
ATOM 984 C C . ALA A 1 128 ? -0.267 -1.305 -1.363 1.00 90.44 128 ALA A C 1
ATOM 986 O O . ALA A 1 128 ? 0.859 -1.272 -1.850 1.00 90.44 128 ALA A O 1
ATOM 987 N N . ALA A 1 129 ? -1.338 -1.666 -2.077 1.00 91.69 129 ALA A N 1
ATOM 988 C CA . ALA A 1 129 ? -1.244 -2.084 -3.475 1.00 91.69 129 ALA A CA 1
ATOM 989 C C . ALA A 1 129 ? -0.798 -0.928 -4.382 1.00 91.69 129 ALA A C 1
ATOM 991 O O . ALA A 1 129 ? 0.065 -1.108 -5.240 1.00 91.69 129 ALA A O 1
ATOM 992 N N . ARG A 1 130 ? -1.312 0.285 -4.132 1.00 93.62 130 ARG A N 1
ATOM 993 C CA . ARG A 1 130 ? -0.892 1.506 -4.841 1.00 93.62 130 ARG A CA 1
ATOM 994 C C . ARG A 1 130 ? 0.584 1.830 -4.595 1.00 93.62 130 ARG A C 1
ATOM 996 O O . ARG A 1 130 ? 1.309 2.116 -5.544 1.00 93.62 130 ARG A O 1
ATOM 1003 N N . ALA A 1 131 ? 1.051 1.719 -3.350 1.00 94.19 131 ALA A N 1
ATOM 1004 C CA . ALA A 1 131 ? 2.458 1.929 -3.006 1.00 94.19 131 ALA A CA 1
ATOM 1005 C C . ALA A 1 131 ? 3.386 0.888 -3.660 1.00 94.19 131 ALA A C 1
ATOM 1007 O O . ALA A 1 131 ? 4.440 1.249 -4.187 1.00 94.19 131 ALA A O 1
ATOM 1008 N N . VAL A 1 132 ? 2.985 -0.389 -3.677 1.00 94.69 132 VAL A N 1
ATOM 1009 C CA . VAL A 1 132 ? 3.725 -1.468 -4.356 1.00 94.69 132 VAL A CA 1
ATOM 1010 C C . VAL A 1 132 ? 3.802 -1.209 -5.861 1.00 94.69 132 VAL A C 1
ATOM 1012 O O . VAL A 1 132 ? 4.889 -1.275 -6.432 1.00 94.69 132 VAL A O 1
ATOM 1015 N N . LEU A 1 133 ? 2.693 -0.827 -6.498 1.00 93.19 133 LEU A N 1
ATOM 1016 C CA . LEU A 1 133 ? 2.664 -0.495 -7.923 1.00 93.19 133 LEU A CA 1
ATOM 1017 C C . LEU A 1 133 ? 3.578 0.694 -8.260 1.00 93.19 133 LEU A C 1
ATOM 1019 O O . LEU A 1 133 ? 4.329 0.650 -9.238 1.00 93.19 133 LEU A O 1
ATOM 1023 N N . ALA A 1 134 ? 3.565 1.736 -7.426 1.00 93.06 134 ALA A N 1
ATOM 1024 C CA . ALA A 1 134 ? 4.452 2.887 -7.567 1.00 93.06 134 ALA A CA 1
ATOM 1025 C C . ALA A 1 134 ? 5.932 2.489 -7.442 1.00 93.06 134 ALA A C 1
ATOM 1027 O O . ALA A 1 134 ? 6.762 2.932 -8.241 1.00 93.06 134 ALA A O 1
ATOM 1028 N N . ALA A 1 135 ? 6.266 1.632 -6.471 1.00 93.75 135 ALA A N 1
ATOM 1029 C CA . ALA A 1 135 ? 7.619 1.114 -6.286 1.00 93.75 135 ALA A CA 1
ATOM 1030 C C . ALA A 1 135 ? 8.082 0.297 -7.503 1.00 93.75 135 ALA A C 1
ATOM 1032 O O . ALA A 1 135 ? 9.167 0.551 -8.024 1.00 93.75 135 ALA A O 1
ATOM 1033 N N . ILE A 1 136 ? 7.240 -0.607 -8.018 1.00 91.94 136 ILE A N 1
ATOM 1034 C CA . ILE A 1 136 ? 7.520 -1.383 -9.238 1.00 91.94 136 ILE A CA 1
ATOM 1035 C C . ILE A 1 136 ? 7.774 -0.445 -10.423 1.00 91.94 136 ILE A C 1
ATOM 1037 O O . ILE A 1 136 ? 8.761 -0.615 -11.132 1.00 91.94 136 ILE A O 1
ATOM 1041 N N . CYS A 1 137 ? 6.965 0.604 -10.606 1.00 91.81 137 CYS A N 1
ATOM 1042 C CA . CYS A 1 137 ? 7.182 1.581 -11.679 1.00 91.81 137 CYS A CA 1
ATOM 1043 C C . CYS A 1 137 ? 8.535 2.307 -11.555 1.00 91.81 137 CYS A C 1
ATOM 1045 O O . CYS A 1 137 ? 9.186 2.589 -12.564 1.00 91.81 137 CYS A O 1
ATOM 1047 N N . GLN A 1 138 ? 8.989 2.597 -10.331 1.00 91.44 138 GLN A N 1
ATOM 1048 C CA . GLN A 1 138 ? 10.314 3.178 -10.091 1.00 91.44 138 GLN A CA 1
ATOM 1049 C C . GLN A 1 138 ? 11.451 2.193 -10.402 1.00 91.44 138 GLN A C 1
ATOM 1051 O O . GLN A 1 138 ? 12.478 2.617 -10.934 1.00 91.44 138 GLN A O 1
ATOM 1056 N N . PHE A 1 139 ? 11.280 0.900 -10.114 1.00 91.44 139 PHE A N 1
ATOM 1057 C CA . PHE A 1 139 ? 12.248 -0.136 -10.492 1.00 91.44 139 PHE A CA 1
ATOM 1058 C C . PHE A 1 139 ? 12.277 -0.358 -12.012 1.00 91.44 139 PHE A C 1
ATOM 1060 O O . PHE A 1 139 ? 13.344 -0.280 -12.614 1.00 91.44 139 PHE A O 1
ATOM 1067 N N . CYS A 1 140 ? 11.120 -0.448 -12.671 1.00 89.44 140 CYS A N 1
ATOM 1068 C CA . CYS A 1 140 ? 11.015 -0.508 -14.134 1.00 89.44 140 CYS A CA 1
ATOM 1069 C C . CYS A 1 140 ? 11.676 0.689 -14.838 1.00 89.44 140 CYS A C 1
ATOM 1071 O O . CYS A 1 140 ? 12.206 0.572 -15.949 1.00 89.44 140 CYS A O 1
ATOM 1073 N N . ALA A 1 141 ? 11.654 1.864 -14.204 1.00 87.94 141 ALA A N 1
ATOM 1074 C CA . ALA A 1 141 ? 12.323 3.047 -14.729 1.00 87.94 141 ALA A CA 1
ATOM 1075 C C . ALA A 1 141 ? 13.854 2.900 -14.744 1.00 87.94 141 ALA A C 1
ATOM 1077 O O . ALA A 1 141 ? 14.494 3.486 -15.624 1.00 87.94 141 ALA A O 1
ATOM 1078 N N . ARG A 1 142 ? 14.421 2.113 -13.817 1.00 85.38 142 ARG A N 1
ATOM 1079 C CA . ARG A 1 142 ? 15.850 1.774 -13.758 1.00 85.38 142 ARG A CA 1
ATOM 1080 C C . ARG A 1 142 ? 16.215 0.717 -14.800 1.00 85.38 142 ARG A C 1
ATOM 1082 O O . ARG A 1 142 ? 17.111 0.970 -15.603 1.00 85.38 142 ARG A O 1
ATOM 1089 N N . ASP A 1 143 ? 15.453 -0.373 -14.874 1.00 80.62 143 ASP A N 1
ATOM 1090 C CA . ASP A 1 143 ? 15.866 -1.582 -15.600 1.00 80.62 143 ASP A CA 1
ATOM 1091 C C . ASP A 1 143 ? 15.039 -1.822 -16.874 1.00 80.62 143 ASP A C 1
ATOM 1093 O O . ASP A 1 143 ? 14.308 -2.795 -17.015 1.00 80.62 143 ASP A O 1
ATOM 1097 N N . ARG A 1 144 ? 15.143 -0.903 -17.847 1.00 78.75 144 ARG A N 1
ATOM 1098 C CA . ARG A 1 144 ? 14.583 -1.055 -19.216 1.00 78.75 144 ARG A CA 1
ATOM 1099 C C . ARG A 1 144 ? 13.118 -1.557 -19.269 1.00 78.75 144 ARG A C 1
ATOM 1101 O O . ARG A 1 144 ? 12.777 -2.375 -20.119 1.00 78.75 144 ARG A O 1
ATOM 1108 N N . ASN A 1 145 ? 12.242 -1.022 -18.410 1.00 78.94 145 ASN A N 1
ATOM 1109 C CA . ASN A 1 145 ? 10.818 -1.395 -18.273 1.00 78.94 145 ASN A CA 1
ATOM 1110 C C . ASN A 1 145 ? 10.555 -2.797 -17.689 1.00 78.94 145 ASN A C 1
ATOM 1112 O O . ASN A 1 145 ? 9.453 -3.324 -17.843 1.00 78.94 145 ASN A O 1
ATOM 1116 N N . ARG A 1 146 ? 11.539 -3.397 -17.022 1.00 85.06 146 ARG A N 1
ATOM 1117 C CA . ARG A 1 146 ? 11.406 -4.654 -16.283 1.00 85.06 146 ARG A CA 1
ATOM 1118 C C . ARG A 1 146 ? 11.748 -4.412 -14.822 1.00 85.06 146 ARG A C 1
ATOM 1120 O O . ARG A 1 146 ? 12.547 -3.535 -14.510 1.00 85.06 146 ARG A O 1
ATOM 1127 N N . CYS A 1 147 ? 11.113 -5.153 -13.929 1.00 84.81 147 CYS A N 1
ATOM 1128 C CA . CYS A 1 147 ? 11.435 -5.134 -12.513 1.00 84.81 147 CYS A CA 1
ATOM 1129 C C . CYS A 1 147 ? 11.942 -6.520 -12.123 1.00 84.81 147 CYS A C 1
ATOM 1131 O O . CYS A 1 147 ? 11.147 -7.441 -11.944 1.00 84.81 147 CYS A O 1
ATOM 1133 N N . ASP A 1 148 ? 13.263 -6.617 -11.972 1.00 85.00 148 ASP A N 1
ATOM 1134 C CA . ASP A 1 148 ? 13.986 -7.819 -11.532 1.00 85.00 148 ASP A CA 1
ATOM 1135 C C . ASP A 1 148 ? 14.334 -7.717 -10.029 1.00 85.00 148 ASP A C 1
ATOM 1137 O O . ASP A 1 148 ? 15.306 -8.282 -9.532 1.00 85.00 148 ASP A O 1
ATOM 1141 N N . ALA A 1 149 ? 13.563 -6.923 -9.284 1.00 84.69 149 ALA A N 1
ATOM 1142 C CA . ALA A 1 149 ? 13.793 -6.674 -7.870 1.00 84.69 149 ALA A CA 1
ATOM 1143 C C . ALA A 1 149 ? 13.206 -7.811 -7.017 1.00 84.69 149 ALA A C 1
ATOM 1145 O O . ALA A 1 149 ? 12.072 -8.247 -7.225 1.00 84.69 149 ALA A O 1
ATOM 1146 N N . ALA A 1 150 ? 13.949 -8.266 -6.006 1.00 87.00 150 ALA A N 1
ATOM 1147 C CA . ALA A 1 150 ? 13.448 -9.259 -5.060 1.00 87.00 150 ALA A CA 1
ATOM 1148 C C . ALA A 1 150 ? 12.244 -8.710 -4.273 1.00 87.00 150 ALA A C 1
ATOM 1150 O O . ALA A 1 150 ? 12.205 -7.529 -3.919 1.00 87.00 150 ALA A O 1
ATOM 1151 N N . ILE A 1 151 ? 11.298 -9.575 -3.897 1.00 88.31 151 ILE A N 1
ATOM 1152 C CA . ILE A 1 151 ? 10.075 -9.174 -3.171 1.00 88.31 151 ILE A CA 1
ATOM 1153 C C . ILE A 1 151 ? 10.407 -8.376 -1.896 1.00 88.31 151 ILE A C 1
ATOM 1155 O O . ILE A 1 151 ? 9.719 -7.408 -1.586 1.00 88.31 151 ILE A O 1
ATOM 1159 N N . ASN A 1 152 ? 11.490 -8.723 -1.192 1.00 89.25 152 ASN A N 1
ATOM 1160 C CA . ASN A 1 152 ? 11.938 -7.992 -0.001 1.00 89.25 152 ASN A CA 1
ATOM 1161 C C . ASN A 1 152 ? 12.350 -6.548 -0.327 1.00 89.25 152 ASN A C 1
ATOM 1163 O O . ASN A 1 152 ? 11.947 -5.626 0.372 1.00 89.25 152 ASN A O 1
ATOM 1167 N N . THR A 1 153 ? 13.062 -6.328 -1.434 1.00 90.06 153 THR A N 1
ATOM 1168 C CA . THR A 1 153 ? 13.461 -4.975 -1.860 1.00 90.06 153 THR A CA 1
ATOM 1169 C C . THR A 1 153 ? 12.260 -4.125 -2.277 1.00 90.06 153 THR A C 1
ATOM 1171 O O . THR A 1 153 ? 12.213 -2.925 -2.000 1.00 90.06 153 THR A O 1
ATOM 1174 N N . ILE A 1 154 ? 11.241 -4.748 -2.879 1.00 90.69 154 ILE A N 1
ATOM 1175 C CA . ILE A 1 154 ? 9.965 -4.088 -3.182 1.00 90.69 154 ILE A CA 1
ATOM 1176 C C . ILE A 1 154 ? 9.242 -3.731 -1.878 1.00 90.69 154 ILE A C 1
ATOM 1178 O O . ILE A 1 154 ? 8.764 -2.607 -1.733 1.00 90.69 154 ILE A O 1
ATOM 1182 N N . ALA A 1 155 ? 9.204 -4.659 -0.920 1.00 91.12 155 ALA A N 1
ATOM 1183 C CA . ALA A 1 155 ? 8.570 -4.487 0.383 1.00 91.12 155 ALA A CA 1
ATOM 1184 C C . ALA A 1 155 ? 9.196 -3.326 1.176 1.00 91.12 155 ALA A C 1
ATOM 1186 O O . ALA A 1 155 ? 8.486 -2.427 1.627 1.00 91.12 155 ALA A O 1
ATOM 1187 N N . GLU A 1 156 ? 10.527 -3.287 1.260 1.00 91.75 156 GLU A N 1
ATOM 1188 C CA . GLU A 1 156 ? 11.285 -2.211 1.903 1.00 91.75 156 GLU A CA 1
ATOM 1189 C C . GLU A 1 156 ? 11.052 -0.863 1.223 1.00 91.75 156 GLU A C 1
ATOM 1191 O O . GLU A 1 156 ? 10.831 0.152 1.889 1.00 91.75 156 GLU A O 1
ATOM 1196 N N . LYS A 1 157 ? 11.060 -0.835 -0.114 1.00 92.38 157 LYS A N 1
ATOM 1197 C CA . LYS A 1 157 ? 10.830 0.401 -0.861 1.00 92.38 157 LYS A CA 1
ATOM 1198 C C . LYS A 1 157 ? 9.414 0.933 -0.654 1.00 92.38 157 LYS A C 1
ATOM 1200 O O . LYS A 1 157 ? 9.252 2.137 -0.466 1.00 92.38 157 LYS A O 1
ATOM 1205 N N . ALA A 1 158 ? 8.419 0.049 -0.682 1.00 92.56 158 ALA A N 1
ATOM 1206 C CA . ALA A 1 158 ? 7.009 0.386 -0.526 1.00 92.56 158 ALA A CA 1
ATOM 1207 C C . ALA A 1 158 ? 6.577 0.598 0.939 1.00 92.56 158 ALA A C 1
ATOM 1209 O O . ALA A 1 158 ? 5.493 1.128 1.173 1.00 92.56 158 ALA A O 1
ATOM 1210 N N . GLY A 1 159 ? 7.402 0.211 1.919 1.00 92.19 159 GLY A N 1
ATOM 1211 C CA . GLY A 1 159 ? 7.069 0.312 3.343 1.00 92.19 159 GLY A CA 1
ATOM 1212 C C . GLY A 1 159 ? 5.995 -0.690 3.782 1.00 92.19 159 GLY A C 1
ATOM 1213 O O . GLY A 1 159 ? 5.152 -0.373 4.621 1.00 92.19 159 GLY A O 1
ATOM 1214 N N . VAL A 1 160 ? 5.980 -1.886 3.189 1.00 93.19 160 VAL A N 1
ATOM 1215 C CA . VAL A 1 160 ? 4.984 -2.938 3.457 1.00 93.19 160 VAL A CA 1
ATOM 1216 C C . VAL A 1 160 ? 5.657 -4.267 3.790 1.00 93.19 160 VAL A C 1
ATOM 1218 O O . VAL A 1 160 ? 6.843 -4.452 3.547 1.00 93.19 160 VAL A O 1
ATOM 1221 N N . CYS A 1 161 ? 4.905 -5.217 4.347 1.00 90.50 161 CYS A N 1
ATOM 1222 C CA . CYS A 1 161 ? 5.407 -6.569 4.586 1.00 90.50 161 CYS A CA 1
ATOM 1223 C C . CYS A 1 161 ? 5.378 -7.430 3.311 1.00 90.50 161 CYS A C 1
ATOM 1225 O O . CYS A 1 161 ? 4.596 -7.193 2.389 1.00 90.50 161 CYS A O 1
ATOM 1227 N N . ARG A 1 162 ? 6.196 -8.488 3.288 1.00 89.88 162 ARG A N 1
ATOM 1228 C CA . ARG A 1 162 ? 6.323 -9.414 2.148 1.00 89.88 162 ARG A CA 1
ATOM 1229 C C . ARG A 1 162 ? 4.989 -10.043 1.724 1.00 89.88 162 ARG A C 1
ATOM 1231 O O . ARG A 1 162 ? 4.719 -10.158 0.533 1.00 89.88 162 ARG A O 1
ATOM 1238 N N . SER A 1 163 ? 4.139 -10.412 2.686 1.00 89.62 163 SER A N 1
ATOM 1239 C CA . SER A 1 163 ? 2.801 -10.957 2.412 1.00 89.62 163 SER A CA 1
ATOM 1240 C C . SER A 1 163 ? 1.900 -9.940 1.710 1.00 89.62 163 SER A C 1
ATOM 1242 O O . SER A 1 163 ? 1.258 -10.288 0.723 1.00 89.62 163 SER A O 1
ATOM 1244 N N . SER A 1 164 ? 1.924 -8.676 2.149 1.00 91.69 164 SER A N 1
ATOM 1245 C CA . SER A 1 164 ? 1.198 -7.587 1.480 1.00 91.69 164 SER A CA 1
ATOM 1246 C C . SER A 1 164 ? 1.675 -7.377 0.046 1.00 91.69 164 SER A C 1
ATOM 1248 O O . SER A 1 164 ? 0.852 -7.119 -0.825 1.00 91.69 164 SER A O 1
ATOM 1250 N N . VAL A 1 165 ? 2.981 -7.513 -0.220 1.00 92.75 165 VAL A N 1
ATOM 1251 C CA . VAL A 1 165 ? 3.505 -7.438 -1.595 1.00 92.75 165 VAL A CA 1
ATOM 1252 C C . VAL A 1 165 ? 2.950 -8.577 -2.440 1.00 92.75 165 VAL A C 1
ATOM 1254 O O . VAL A 1 165 ? 2.416 -8.315 -3.508 1.00 92.75 165 VAL A O 1
ATOM 1257 N N . ASN A 1 166 ? 3.010 -9.820 -1.960 1.00 91.69 166 ASN A N 1
ATOM 1258 C CA . ASN A 1 166 ? 2.486 -10.969 -2.704 1.00 91.69 166 ASN A CA 1
ATOM 1259 C C . ASN A 1 166 ? 0.987 -10.839 -2.994 1.00 91.69 166 ASN A C 1
ATOM 1261 O O . ASN A 1 166 ? 0.548 -11.136 -4.101 1.00 91.69 166 ASN A O 1
ATOM 1265 N N . GLN A 1 167 ? 0.206 -10.374 -2.019 1.00 92.19 167 GLN A N 1
ATOM 1266 C CA . GLN A 1 167 ? -1.222 -10.148 -2.209 1.00 92.19 167 GLN A CA 1
ATOM 1267 C C . GLN A 1 167 ? -1.486 -9.012 -3.203 1.00 92.19 167 GLN A C 1
ATOM 1269 O O . GLN A 1 167 ? -2.331 -9.156 -4.079 1.00 92.19 167 GLN A O 1
ATOM 1274 N N . ALA A 1 168 ? -0.731 -7.914 -3.121 1.00 92.50 168 ALA A N 1
ATOM 1275 C CA . ALA A 1 168 ? -0.824 -6.829 -4.090 1.00 92.50 168 ALA A CA 1
ATOM 1276 C C . ALA A 1 168 ? -0.447 -7.285 -5.505 1.00 92.50 168 ALA A C 1
ATOM 1278 O O . ALA A 1 168 ? -1.136 -6.924 -6.449 1.00 92.50 168 ALA A O 1
ATOM 1279 N N . LEU A 1 169 ? 0.608 -8.088 -5.661 1.00 91.44 169 LEU A N 1
ATOM 1280 C CA . LEU A 1 169 ? 1.027 -8.618 -6.960 1.00 91.44 169 LEU A CA 1
ATOM 1281 C C . LEU A 1 169 ? -0.070 -9.470 -7.601 1.00 91.44 169 LEU A C 1
ATOM 1283 O O . LEU A 1 169 ? -0.384 -9.239 -8.762 1.00 91.44 169 LEU A O 1
ATOM 1287 N N . ARG A 1 170 ? -0.705 -10.365 -6.832 1.00 90.75 170 ARG A N 1
ATOM 1288 C CA . ARG A 1 170 ? -1.849 -11.160 -7.309 1.00 90.75 170 ARG A CA 1
ATOM 1289 C C . ARG A 1 170 ? -3.002 -10.274 -7.778 1.00 90.75 170 ARG A C 1
ATOM 1291 O O . ARG A 1 170 ? -3.458 -10.420 -8.901 1.00 90.75 170 ARG A O 1
ATOM 1298 N N . LEU A 1 171 ? -3.401 -9.290 -6.968 1.00 92.19 171 LEU A N 1
ATOM 1299 C CA . LEU A 1 171 ? -4.476 -8.357 -7.332 1.00 92.19 171 LEU A CA 1
ATOM 1300 C C . LEU A 1 171 ? -4.149 -7.546 -8.595 1.00 92.19 171 LEU A C 1
ATOM 1302 O O . LEU A 1 171 ? -5.017 -7.280 -9.417 1.00 92.19 171 LEU A O 1
ATOM 1306 N N . LEU A 1 172 ? -2.899 -7.110 -8.751 1.00 90.81 172 LEU A N 1
ATOM 1307 C CA . LEU A 1 172 ? -2.473 -6.322 -9.910 1.00 90.81 172 LEU A CA 1
ATOM 1308 C C . LEU A 1 172 ? -2.380 -7.169 -11.188 1.00 90.81 172 LEU A C 1
ATOM 1310 O O . LEU A 1 172 ? -2.608 -6.640 -12.278 1.00 90.81 172 LEU A O 1
ATOM 1314 N N . GLU A 1 173 ? -2.034 -8.448 -11.054 1.00 90.62 173 GLU A N 1
ATOM 1315 C CA . GLU A 1 173 ? -2.025 -9.431 -12.140 1.00 90.62 173 GLU A CA 1
ATOM 1316 C C . GLU A 1 173 ? -3.453 -9.783 -12.578 1.00 90.62 173 GLU A C 1
ATOM 1318 O O . GLU A 1 173 ? -3.749 -9.727 -13.768 1.00 90.62 173 GLU A O 1
ATOM 1323 N N . GLU A 1 174 ? -4.366 -10.022 -11.631 1.00 89.69 174 GLU A N 1
ATOM 1324 C CA . GLU A 1 174 ? -5.799 -10.243 -11.895 1.00 89.69 174 GLU A CA 1
ATOM 1325 C C . GLU A 1 174 ? -6.442 -9.061 -12.638 1.00 89.69 174 GLU A C 1
ATOM 1327 O O . GLU A 1 174 ? -7.259 -9.249 -13.536 1.00 89.69 174 GLU A O 1
ATOM 1332 N N . LEU A 1 175 ? -6.031 -7.831 -12.315 1.00 89.44 175 LEU A N 1
ATOM 1333 C CA . LEU A 1 175 ? -6.473 -6.616 -13.008 1.00 89.44 175 LEU A CA 1
ATOM 1334 C C . LEU A 1 175 ? -5.784 -6.395 -14.370 1.00 89.44 175 LEU A C 1
ATOM 1336 O O . LEU A 1 175 ? -6.055 -5.393 -15.036 1.00 89.44 175 LEU A O 1
ATOM 1340 N N . GLY A 1 176 ? -4.862 -7.273 -14.780 1.00 87.38 176 GLY A N 1
ATOM 1341 C CA . GLY A 1 176 ? -4.128 -7.174 -16.045 1.00 87.38 176 GLY A CA 1
ATOM 1342 C C . GLY A 1 176 ? -3.193 -5.963 -16.134 1.00 87.38 176 GLY A C 1
ATOM 1343 O O . GLY A 1 176 ? -2.837 -5.519 -17.226 1.00 87.38 176 GLY A O 1
ATOM 1344 N N . LEU A 1 177 ? -2.805 -5.379 -14.996 1.00 89.06 177 LEU A N 1
ATOM 1345 C CA . LEU A 1 177 ? -1.945 -4.191 -14.959 1.00 89.06 177 LEU A CA 1
ATOM 1346 C C . LEU A 1 177 ? -0.467 -4.553 -15.088 1.00 89.06 177 LEU A C 1
ATOM 1348 O O . LEU A 1 177 ? 0.326 -3.778 -15.643 1.00 89.06 177 LEU A O 1
ATOM 1352 N N . ILE A 1 178 ? -0.112 -5.729 -14.571 1.00 90.19 178 ILE A N 1
ATOM 1353 C CA . ILE A 1 178 ? 1.231 -6.294 -14.603 1.00 90.19 178 ILE A CA 1
ATOM 1354 C C . ILE A 1 178 ? 1.201 -7.725 -15.147 1.00 90.19 178 ILE A C 1
ATOM 1356 O O . ILE A 1 178 ? 0.224 -8.439 -14.955 1.00 90.19 178 ILE A O 1
ATOM 1360 N N . SER A 1 179 ? 2.293 -8.132 -15.790 1.00 89.00 179 SER A N 1
ATOM 1361 C CA . SER A 1 179 ? 2.593 -9.531 -16.111 1.00 89.00 179 SER A CA 1
ATOM 1362 C C . SER A 1 179 ? 3.728 -9.995 -15.218 1.00 89.00 179 SER A C 1
ATOM 1364 O O . SER A 1 179 ? 4.732 -9.283 -15.088 1.00 89.00 179 SER A O 1
ATOM 1366 N N . ILE A 1 180 ? 3.586 -11.174 -14.622 1.00 88.06 180 ILE A N 1
ATOM 1367 C CA . ILE A 1 180 ? 4.623 -11.782 -13.796 1.00 88.06 180 ILE A CA 1
ATOM 1368 C C . ILE A 1 180 ? 5.202 -12.971 -14.558 1.00 88.06 180 ILE A C 1
ATOM 1370 O O . ILE A 1 180 ? 4.643 -14.065 -14.574 1.00 88.06 180 ILE A O 1
ATOM 1374 N N . ASP A 1 181 ? 6.368 -12.771 -15.169 1.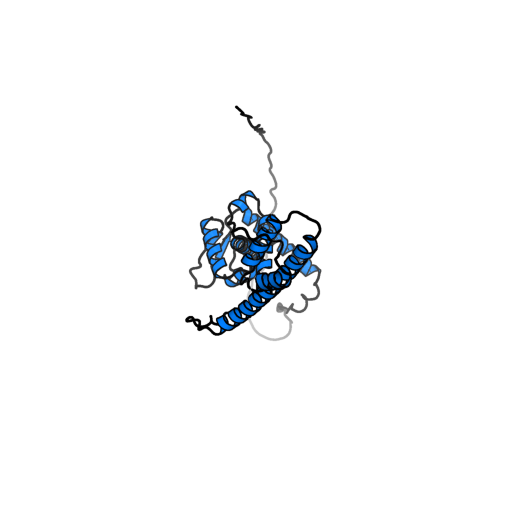00 83.06 181 ASP A N 1
ATOM 1375 C CA . ASP A 1 181 ? 7.096 -13.861 -15.808 1.00 83.06 181 ASP A CA 1
ATOM 1376 C C . ASP A 1 181 ? 7.882 -14.594 -14.708 1.00 83.06 181 ASP A C 1
ATOM 1378 O O . ASP A 1 181 ? 8.950 -14.153 -14.263 1.00 83.06 181 ASP A O 1
ATOM 1382 N N . SER A 1 182 ? 7.338 -15.708 -14.213 1.00 70.06 182 SER A N 1
ATOM 1383 C CA . SER A 1 182 ? 8.066 -16.576 -13.285 1.00 70.06 182 SER A CA 1
ATOM 1384 C C . SER A 1 182 ? 9.208 -17.274 -14.033 1.00 70.06 182 SER A C 1
ATOM 1386 O O . SER A 1 182 ? 9.014 -18.200 -14.820 1.00 70.06 182 SER A O 1
ATOM 1388 N N . GLY A 1 183 ? 10.437 -16.793 -13.829 1.00 57.06 183 GLY A N 1
ATOM 1389 C CA . GLY A 1 183 ? 11.621 -17.406 -14.419 1.00 57.06 183 GLY A CA 1
ATOM 1390 C C . GLY A 1 183 ? 11.772 -18.854 -13.946 1.00 57.06 183 GLY A C 1
ATOM 1391 O O . GLY A 1 183 ? 11.965 -19.104 -12.758 1.00 57.06 183 GLY A O 1
ATOM 1392 N N . ARG A 1 184 ? 11.735 -19.818 -14.878 1.00 47.53 184 ARG A N 1
ATOM 1393 C CA . ARG A 1 184 ? 11.985 -21.253 -14.609 1.00 47.53 184 ARG A CA 1
ATOM 1394 C C . ARG A 1 184 ? 13.393 -21.543 -14.063 1.00 47.53 184 ARG A C 1
ATOM 1396 O O . ARG A 1 184 ? 13.650 -22.637 -13.571 1.00 47.53 184 ARG A O 1
ATOM 1403 N N . LEU A 1 185 ? 14.311 -20.578 -14.116 1.00 45.12 185 LEU A N 1
ATOM 1404 C CA . LEU A 1 185 ? 15.665 -20.707 -13.586 1.00 45.12 185 LEU A CA 1
ATOM 1405 C C . LEU A 1 185 ? 15.718 -20.204 -12.135 1.00 45.12 185 LEU A C 1
ATOM 1407 O O . LEU A 1 185 ? 15.983 -19.040 -11.863 1.00 45.12 185 LEU A O 1
ATOM 1411 N N . ARG A 1 186 ? 15.497 -21.140 -11.205 1.00 39.22 186 ARG A N 1
ATOM 1412 C CA . ARG A 1 186 ? 15.965 -21.100 -9.806 1.00 39.22 186 ARG A CA 1
ATOM 1413 C C . ARG A 1 186 ? 15.452 -19.933 -8.944 1.00 39.22 186 ARG A C 1
ATOM 1415 O O . ARG A 1 186 ? 16.217 -19.102 -8.468 1.00 39.22 186 ARG A O 1
ATOM 1422 N N . GLY A 1 187 ? 14.154 -19.944 -8.643 1.00 47.59 187 GLY A N 1
ATOM 1423 C CA . GLY A 1 187 ? 13.624 -19.615 -7.307 1.00 47.59 187 GLY A CA 1
ATOM 1424 C C . GLY A 1 187 ? 13.892 -18.234 -6.688 1.00 47.59 187 GLY A C 1
ATOM 1425 O O . GLY A 1 187 ? 13.632 -18.081 -5.499 1.00 47.59 187 GLY A O 1
ATOM 1426 N N . THR A 1 188 ? 14.398 -17.237 -7.419 1.00 52.25 188 THR A N 1
ATOM 1427 C CA . THR A 1 188 ? 14.872 -15.993 -6.778 1.00 52.25 188 THR A CA 1
ATOM 1428 C C . THR A 1 188 ? 14.306 -14.695 -7.340 1.00 52.25 188 THR A C 1
ATOM 1430 O O . THR A 1 188 ? 14.229 -13.732 -6.577 1.00 52.25 188 THR A O 1
ATOM 1433 N N . VAL A 1 189 ? 13.824 -14.630 -8.586 1.00 55.41 189 VAL A N 1
ATOM 1434 C CA . VAL A 1 189 ? 13.326 -13.354 -9.126 1.00 55.41 189 VAL A CA 1
ATOM 1435 C C . VAL A 1 189 ? 12.187 -13.556 -10.126 1.00 55.41 189 VAL A C 1
ATOM 1437 O O . VAL A 1 189 ? 12.377 -14.119 -11.201 1.00 55.41 189 VAL A O 1
ATOM 1440 N N . SER A 1 190 ? 10.986 -13.103 -9.771 1.00 65.38 190 SER A N 1
ATOM 1441 C CA . SER A 1 190 ? 9.883 -12.955 -10.723 1.00 65.38 190 SER A CA 1
ATOM 1442 C C . SER A 1 190 ? 10.101 -11.666 -11.509 1.00 65.38 190 SER A C 1
ATOM 1444 O O . SER A 1 190 ? 10.202 -10.601 -10.902 1.00 65.38 190 SER A O 1
ATOM 1446 N N . VAL A 1 191 ? 10.186 -11.754 -12.836 1.00 74.94 191 VAL A N 1
ATOM 1447 C CA . VAL A 1 191 ? 10.346 -10.569 -13.685 1.00 74.94 191 VAL A CA 1
ATOM 1448 C C . VAL A 1 191 ? 8.974 -9.934 -13.854 1.00 74.94 191 VAL A C 1
ATOM 1450 O O . VAL A 1 191 ? 8.083 -10.523 -14.463 1.00 74.94 191 VAL A O 1
ATOM 1453 N N . ILE A 1 192 ? 8.790 -8.734 -13.305 1.00 81.19 192 ILE A N 1
ATOM 1454 C CA . ILE A 1 192 ? 7.509 -8.025 -13.391 1.00 81.19 192 ILE A CA 1
ATOM 1455 C C . ILE A 1 192 ? 7.564 -7.031 -14.549 1.00 81.19 192 ILE A C 1
ATOM 1457 O O . ILE A 1 192 ? 8.461 -6.184 -14.624 1.00 81.19 192 ILE A O 1
ATOM 1461 N N . ARG A 1 193 ? 6.578 -7.107 -15.445 1.00 83.25 193 ARG A N 1
ATOM 1462 C CA . ARG A 1 193 ? 6.395 -6.172 -16.561 1.00 83.25 193 ARG A CA 1
ATOM 1463 C C . ARG A 1 193 ? 5.121 -5.376 -16.380 1.00 83.25 193 ARG A C 1
ATOM 1465 O O . ARG A 1 193 ? 4.097 -5.906 -15.970 1.00 83.25 193 ARG A O 1
ATOM 1472 N N . VAL A 1 194 ? 5.183 -4.101 -16.736 1.00 84.19 194 VAL A N 1
ATOM 1473 C CA . VAL A 1 194 ? 4.026 -3.206 -16.725 1.00 84.19 194 VAL A CA 1
ATOM 1474 C C . VAL A 1 194 ? 3.349 -3.268 -18.090 1.00 84.19 194 VAL A C 1
ATOM 1476 O O . VAL A 1 194 ? 3.998 -2.988 -19.098 1.00 84.19 194 VAL A O 1
ATOM 1479 N N . LEU A 1 195 ? 2.063 -3.618 -18.117 1.00 82.25 195 LEU A N 1
ATOM 1480 C CA . LEU A 1 195 ? 1.285 -3.742 -19.355 1.00 82.25 195 LEU A CA 1
ATOM 1481 C C . LEU A 1 195 ? 0.458 -2.487 -19.645 1.00 82.25 195 LEU A C 1
ATOM 1483 O O . LEU A 1 195 ? 0.321 -2.076 -20.796 1.00 82.25 195 LEU A O 1
ATOM 1487 N N . ALA A 1 196 ? -0.081 -1.848 -18.604 1.00 82.44 196 ALA A N 1
ATOM 1488 C CA . ALA A 1 196 ? -1.012 -0.744 -18.790 1.00 82.44 196 ALA A CA 1
ATOM 1489 C C . ALA A 1 196 ? -0.324 0.523 -19.337 1.00 82.44 196 ALA A C 1
ATOM 1491 O O . ALA A 1 196 ? 0.614 1.063 -18.742 1.00 82.44 196 ALA A O 1
ATOM 1492 N N . THR A 1 197 ? -0.871 1.077 -20.421 1.00 84.56 197 THR A N 1
ATOM 1493 C CA . THR A 1 197 ? -0.432 2.332 -21.056 1.00 84.56 197 THR A CA 1
ATOM 1494 C C . THR A 1 197 ? -0.246 3.519 -20.093 1.00 84.56 197 THR A C 1
ATOM 1496 O O . THR A 1 197 ? 0.781 4.198 -20.191 1.00 84.56 197 THR A O 1
ATOM 1499 N N . PRO A 1 198 ? -1.167 3.820 -19.148 1.00 85.19 198 PRO A N 1
ATOM 1500 C CA . PRO A 1 198 ? -0.964 4.932 -18.213 1.00 85.19 198 PRO A CA 1
ATOM 1501 C C . PRO A 1 198 ? 0.226 4.706 -17.271 1.00 85.19 198 PRO A C 1
ATOM 1503 O O . PRO A 1 198 ? 0.943 5.652 -16.945 1.00 85.19 198 PRO A O 1
ATOM 1506 N N . LEU A 1 199 ? 0.504 3.457 -16.895 1.00 85.50 199 LEU A N 1
ATOM 1507 C CA . LEU A 1 199 ? 1.669 3.124 -16.080 1.00 85.50 1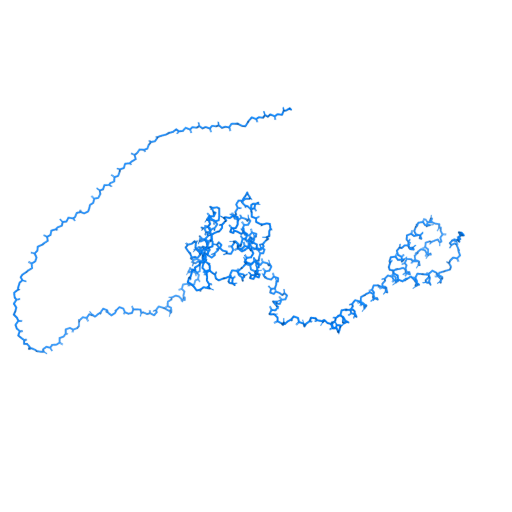99 LEU A CA 1
ATOM 1508 C C . LEU A 1 199 ? 2.971 3.210 -16.887 1.00 85.50 199 LEU A C 1
ATOM 1510 O O . LEU A 1 199 ? 3.991 3.632 -16.350 1.00 85.50 199 LEU A O 1
ATOM 1514 N N . ALA A 1 200 ? 2.953 2.912 -18.189 1.00 86.88 200 ALA A N 1
ATOM 1515 C CA . ALA A 1 200 ? 4.114 3.131 -19.054 1.00 86.88 200 ALA A CA 1
ATOM 1516 C C . ALA A 1 200 ? 4.519 4.620 -19.113 1.00 86.88 200 ALA A C 1
ATOM 1518 O O . ALA A 1 200 ? 5.709 4.944 -19.049 1.00 86.88 200 ALA A O 1
ATOM 1519 N N . LYS A 1 201 ? 3.539 5.539 -19.146 1.00 88.81 201 LYS A N 1
ATOM 1520 C CA . LYS A 1 201 ? 3.791 6.990 -19.035 1.00 88.81 201 LYS A CA 1
ATOM 1521 C C . LYS A 1 201 ? 4.422 7.349 -17.687 1.00 88.81 201 LYS A C 1
ATOM 1523 O O . LYS A 1 201 ? 5.397 8.101 -17.652 1.00 88.81 201 LYS A O 1
ATOM 1528 N N . LEU A 1 202 ? 3.931 6.762 -16.593 1.00 89.00 202 LEU A N 1
ATOM 1529 C CA . LEU A 1 202 ? 4.512 6.937 -15.259 1.00 89.00 202 LEU A CA 1
ATOM 1530 C C . LEU A 1 202 ? 5.966 6.439 -15.193 1.00 89.00 202 LEU A C 1
ATOM 1532 O O . LEU A 1 202 ? 6.832 7.120 -14.645 1.00 89.00 202 LEU A O 1
ATOM 1536 N N . VAL A 1 203 ? 6.266 5.284 -15.789 1.00 90.19 203 VAL A N 1
ATOM 1537 C CA . VAL A 1 203 ? 7.632 4.741 -15.869 1.00 90.19 203 VAL A CA 1
ATOM 1538 C C . VAL A 1 203 ? 8.551 5.681 -16.657 1.00 90.19 203 VAL A C 1
ATOM 1540 O O . VAL A 1 203 ? 9.668 5.963 -16.215 1.00 90.19 203 VAL A O 1
ATOM 1543 N N . ALA A 1 204 ? 8.086 6.229 -17.784 1.00 88.88 204 ALA A N 1
ATOM 1544 C CA . ALA A 1 204 ? 8.838 7.210 -18.568 1.00 88.88 204 ALA A CA 1
ATOM 1545 C C . ALA A 1 204 ? 9.097 8.512 -17.784 1.00 88.88 204 ALA A C 1
ATOM 1547 O O . ALA A 1 204 ? 10.212 9.051 -17.811 1.00 88.88 204 ALA A O 1
ATOM 1548 N N . TYR A 1 205 ? 8.106 8.987 -17.025 1.00 90.06 205 TYR A N 1
ATOM 1549 C CA . TYR A 1 205 ? 8.257 10.125 -16.117 1.00 90.06 205 TYR A CA 1
ATOM 1550 C C . TYR A 1 205 ? 9.307 9.850 -15.029 1.00 90.06 205 TYR A C 1
ATOM 1552 O O . TYR A 1 205 ? 10.241 10.638 -14.846 1.00 90.06 205 TYR A O 1
ATOM 1560 N N . CYS A 1 206 ? 9.220 8.698 -14.358 1.00 88.88 206 CYS A N 1
ATOM 1561 C CA . CYS A 1 206 ? 10.195 8.262 -13.357 1.00 88.88 206 CYS A CA 1
ATOM 1562 C C . CYS A 1 206 ? 11.613 8.171 -13.941 1.00 88.88 206 CYS A C 1
ATOM 1564 O O . CYS A 1 206 ? 12.565 8.637 -13.313 1.00 88.88 206 CYS A O 1
ATOM 1566 N N . ARG A 1 207 ? 11.767 7.652 -15.166 1.00 89.62 207 ARG A N 1
ATOM 1567 C CA . ARG A 1 207 ? 13.061 7.586 -15.866 1.00 89.62 207 ARG A CA 1
ATOM 1568 C C . ARG A 1 207 ? 13.630 8.977 -16.133 1.00 89.62 207 ARG A C 1
ATOM 1570 O O . ARG A 1 207 ? 14.804 9.223 -15.863 1.00 89.62 207 ARG A O 1
ATOM 1577 N N . SER A 1 208 ? 12.791 9.900 -16.596 1.00 89.00 208 SER A N 1
ATOM 1578 C CA . SER A 1 208 ? 13.181 11.290 -16.862 1.00 89.00 208 SER A CA 1
ATOM 1579 C C . SER A 1 208 ? 13.622 12.005 -15.582 1.00 89.00 208 SER A C 1
ATOM 1581 O O . SER A 1 208 ? 14.635 12.709 -15.568 1.00 89.00 208 SER A O 1
ATOM 1583 N N . ARG A 1 209 ? 12.909 11.773 -14.474 1.00 88.12 209 ARG A N 1
ATOM 1584 C CA . ARG A 1 209 ? 13.256 12.295 -13.146 1.00 88.12 209 ARG A CA 1
ATOM 1585 C C . ARG A 1 209 ? 14.587 11.732 -12.637 1.00 88.12 209 ARG A C 1
ATOM 1587 O O . ARG A 1 209 ? 15.421 12.505 -12.170 1.00 88.12 209 ARG A O 1
ATOM 1594 N N . LEU A 1 210 ? 14.818 10.425 -12.775 1.00 85.06 210 LEU A N 1
ATOM 1595 C CA . LEU A 1 210 ? 16.094 9.788 -12.425 1.00 85.06 210 LEU A CA 1
ATOM 1596 C C . LEU A 1 210 ? 17.254 10.331 -13.272 1.00 85.06 210 LEU A C 1
ATOM 1598 O O . LEU A 1 210 ? 18.332 10.582 -12.739 1.00 85.06 210 LEU A O 1
ATOM 1602 N N . GLY A 1 211 ? 17.034 10.565 -14.569 1.00 85.31 211 GLY A N 1
ATOM 1603 C CA . GLY A 1 211 ? 18.028 11.166 -15.460 1.00 85.31 211 GLY A CA 1
ATOM 1604 C C . GLY A 1 211 ? 18.398 12.601 -15.073 1.00 85.31 211 GLY A C 1
ATOM 1605 O O . GLY A 1 211 ? 19.576 12.949 -15.069 1.00 85.31 211 GLY A O 1
ATOM 1606 N N . ARG A 1 212 ? 17.417 13.434 -14.691 1.00 85.44 212 ARG A N 1
ATOM 1607 C CA . ARG A 1 212 ? 17.677 14.786 -14.154 1.00 85.44 212 ARG A CA 1
ATOM 1608 C C . ARG A 1 212 ? 18.485 14.738 -12.859 1.00 85.44 212 ARG A C 1
ATOM 1610 O O . ARG A 1 212 ? 19.445 15.483 -12.716 1.00 85.44 212 ARG A O 1
ATOM 1617 N N . TRP A 1 213 ? 18.136 13.828 -11.951 1.00 82.88 213 TRP A N 1
ATOM 1618 C CA . TRP A 1 213 ? 18.843 13.685 -10.680 1.00 82.88 213 TRP A CA 1
ATOM 1619 C C . TRP A 1 213 ? 20.297 13.233 -10.862 1.00 82.88 213 TRP A C 1
ATOM 1621 O O . TRP A 1 213 ? 21.189 13.773 -10.215 1.00 82.88 213 TRP A O 1
ATOM 1631 N N . LYS A 1 214 ? 20.558 12.296 -11.787 1.00 84.75 214 LYS A N 1
ATOM 1632 C CA . LYS A 1 214 ? 21.924 11.871 -12.135 1.00 84.75 214 LYS A CA 1
ATOM 1633 C C . LYS A 1 214 ? 22.766 13.022 -12.694 1.00 84.75 214 LYS A C 1
ATOM 1635 O O . LYS A 1 214 ? 23.907 13.165 -12.275 1.00 84.75 214 LYS A O 1
ATOM 1640 N N . ARG A 1 215 ? 22.200 13.850 -13.583 1.00 82.56 215 ARG A N 1
ATOM 1641 C CA . ARG A 1 215 ? 22.886 15.033 -14.137 1.00 82.56 215 ARG A CA 1
ATOM 1642 C C . ARG A 1 215 ? 23.220 16.059 -13.060 1.00 82.56 215 ARG A C 1
ATOM 1644 O O . ARG A 1 215 ? 24.378 16.398 -12.889 1.00 82.56 215 ARG A O 1
ATOM 1651 N N . HIS A 1 216 ? 22.233 16.432 -12.251 1.00 81.00 216 HIS A N 1
ATOM 1652 C CA . HIS A 1 216 ? 22.434 17.375 -11.152 1.00 81.00 216 HIS A CA 1
ATOM 1653 C C . HIS A 1 216 ? 23.448 16.865 -10.110 1.00 81.00 216 HIS A C 1
ATOM 1655 O O . HIS A 1 216 ? 24.174 17.650 -9.507 1.00 81.00 216 HIS A O 1
ATOM 1661 N N . ARG A 1 217 ? 23.522 15.546 -9.880 1.00 79.69 217 ARG A N 1
ATOM 1662 C CA . ARG A 1 217 ? 24.558 14.955 -9.022 1.00 79.69 217 ARG A CA 1
ATOM 1663 C C . ARG A 1 217 ? 25.941 15.017 -9.676 1.00 79.69 217 ARG A C 1
ATOM 1665 O O . ARG A 1 217 ? 26.888 15.372 -8.993 1.00 79.69 217 ARG A O 1
ATOM 1672 N N . ALA A 1 218 ? 26.050 14.719 -10.970 1.00 78.06 218 ALA A N 1
ATOM 1673 C CA . ALA A 1 218 ? 27.308 14.831 -11.710 1.00 78.06 218 ALA A CA 1
ATOM 1674 C C . ALA A 1 218 ? 27.835 16.279 -11.748 1.00 78.06 218 ALA A C 1
ATOM 1676 O O . ALA A 1 218 ? 29.029 16.493 -11.584 1.00 78.06 218 ALA A O 1
ATOM 1677 N N . GLU A 1 219 ? 26.943 17.263 -11.886 1.00 78.94 219 GLU A N 1
ATOM 1678 C CA . GLU A 1 219 ? 27.280 18.694 -11.882 1.00 78.94 219 GLU A CA 1
ATOM 1679 C C . GLU A 1 219 ? 27.723 19.205 -10.501 1.00 78.94 219 GLU A C 1
ATOM 1681 O O . GLU A 1 219 ? 28.594 20.064 -10.421 1.00 78.94 219 GLU A O 1
ATOM 1686 N N . LYS A 1 220 ? 27.155 18.681 -9.405 1.00 76.06 220 LYS A N 1
ATOM 1687 C CA . LYS A 1 220 ? 27.487 19.113 -8.032 1.00 76.06 220 LYS A CA 1
ATOM 1688 C C . LYS A 1 220 ? 28.651 18.365 -7.382 1.00 76.06 220 LYS A C 1
ATOM 1690 O O . LYS A 1 220 ? 29.117 18.796 -6.334 1.00 76.06 220 LYS A O 1
ATOM 1695 N N . SER A 1 221 ? 29.112 17.258 -7.959 1.00 56.88 221 SER A N 1
ATOM 1696 C CA . SER A 1 221 ? 30.282 16.522 -7.464 1.00 56.88 221 SER A CA 1
ATOM 1697 C C . SER A 1 221 ? 31.207 16.076 -8.607 1.00 56.88 221 SER A C 1
ATOM 1699 O O . SER A 1 221 ? 31.371 14.868 -8.811 1.00 56.88 221 SER A O 1
ATOM 1701 N N . PRO A 1 222 ? 31.812 17.007 -9.371 1.00 57.88 222 PRO A N 1
ATOM 1702 C CA . PRO A 1 222 ? 32.783 16.643 -10.403 1.00 57.88 222 PRO A CA 1
ATOM 1703 C C . PRO A 1 222 ? 34.083 16.058 -9.814 1.00 57.88 222 PRO A C 1
ATOM 1705 O O . PRO A 1 222 ? 34.772 15.297 -10.488 1.00 57.88 222 PRO A O 1
ATOM 1708 N N . GLU A 1 223 ? 34.397 16.338 -8.544 1.00 51.62 223 GLU A N 1
ATOM 1709 C CA . GLU A 1 223 ? 35.716 16.069 -7.943 1.00 51.62 223 GLU A CA 1
ATOM 1710 C C . GLU A 1 223 ? 35.954 14.637 -7.427 1.00 51.62 223 GLU A C 1
ATOM 1712 O O . GLU A 1 223 ? 37.059 14.329 -6.997 1.00 51.62 223 GLU A O 1
ATOM 1717 N N . GLN A 1 224 ? 34.976 13.723 -7.486 1.00 49.41 224 GLN A N 1
ATOM 1718 C CA . GLN A 1 224 ? 35.173 12.336 -7.010 1.00 49.41 224 GLN A CA 1
ATOM 1719 C C . GLN A 1 224 ? 35.192 11.262 -8.106 1.00 49.41 224 GLN A C 1
ATOM 1721 O O . GLN A 1 224 ? 35.319 10.077 -7.803 1.00 49.41 224 GLN A O 1
ATOM 1726 N N . LEU A 1 225 ? 35.113 11.643 -9.384 1.00 48.16 225 LEU A N 1
ATOM 1727 C CA . LEU A 1 225 ? 35.168 10.695 -10.508 1.00 48.16 225 LEU A CA 1
ATOM 1728 C C . LEU A 1 225 ? 36.549 10.582 -11.176 1.00 48.16 225 LEU A C 1
ATOM 1730 O O . LEU A 1 225 ? 36.717 9.735 -12.049 1.00 48.16 225 LEU A O 1
ATOM 1734 N N . SER A 1 226 ? 37.550 11.356 -10.745 1.00 48.12 226 SER A N 1
ATOM 1735 C CA . SER A 1 226 ? 38.936 11.233 -11.223 1.00 48.12 226 SER A CA 1
ATOM 1736 C C . SER A 1 226 ? 39.817 10.291 -10.386 1.00 48.12 226 SER A C 1
ATOM 1738 O O . SER A 1 226 ? 40.902 9.945 -10.837 1.00 48.12 226 SER A O 1
ATOM 1740 N N . PHE A 1 227 ? 39.370 9.815 -9.214 1.00 46.88 227 PHE A N 1
ATOM 1741 C CA . PHE A 1 227 ? 40.217 9.002 -8.318 1.00 46.88 227 PHE A CA 1
ATOM 1742 C C . PHE A 1 227 ? 40.089 7.475 -8.508 1.00 46.88 227 PHE A C 1
ATOM 1744 O O . PHE A 1 227 ? 40.987 6.732 -8.133 1.00 46.88 227 PHE A O 1
ATOM 1751 N N . PHE A 1 228 ? 39.017 6.988 -9.148 1.00 43.38 228 PHE A N 1
ATOM 1752 C CA . PHE A 1 228 ? 38.854 5.565 -9.516 1.00 43.38 228 PHE A CA 1
ATOM 1753 C C . PHE A 1 228 ? 38.970 5.312 -11.027 1.00 43.38 228 PHE A C 1
ATOM 1755 O O . PHE A 1 228 ? 38.551 4.270 -11.531 1.00 43.38 228 PHE A O 1
ATOM 1762 N N . GLY A 1 229 ? 39.587 6.242 -11.761 1.00 40.25 229 GLY A N 1
ATOM 1763 C CA . GLY A 1 229 ? 40.069 6.015 -13.121 1.00 40.25 229 GLY A CA 1
ATOM 1764 C C . GLY A 1 229 ? 41.332 5.158 -13.111 1.00 40.25 229 GLY A C 1
ATOM 1765 O O . GLY A 1 229 ? 42.379 5.607 -13.565 1.00 40.25 229 GLY A O 1
ATOM 1766 N N . GLY A 1 230 ? 41.241 3.941 -12.563 1.00 37.91 230 GLY A N 1
ATOM 1767 C CA . GLY A 1 230 ? 42.242 2.903 -12.764 1.00 37.91 230 GLY A CA 1
ATOM 1768 C C . GLY A 1 230 ? 42.412 2.714 -14.263 1.00 37.91 230 GLY A C 1
ATOM 1769 O O . GLY A 1 230 ? 41.503 2.242 -14.949 1.00 37.91 230 GLY A O 1
ATOM 1770 N N . GLY A 1 231 ? 43.545 3.187 -14.772 1.00 36.72 231 GLY A N 1
ATOM 1771 C CA . GLY A 1 231 ? 43.874 3.137 -16.179 1.00 36.72 231 GLY A CA 1
ATOM 1772 C C . GLY A 1 231 ? 43.810 1.702 -16.681 1.00 36.72 231 GLY A C 1
ATOM 1773 O O . GLY A 1 231 ? 44.615 0.861 -16.298 1.00 36.72 231 GLY A O 1
ATOM 1774 N N . VAL A 1 232 ? 42.895 1.437 -17.612 1.00 43.34 232 VAL A N 1
ATOM 1775 C CA . VAL A 1 232 ? 43.152 0.418 -18.627 1.00 43.34 232 VAL A CA 1
ATOM 1776 C C . VAL A 1 232 ? 44.212 1.029 -19.532 1.00 43.34 232 VAL A C 1
ATOM 1778 O O . VAL A 1 232 ? 43.918 1.744 -20.492 1.00 43.34 232 VAL A O 1
ATOM 1781 N N . GLN A 1 233 ? 45.465 0.828 -19.135 1.00 46.91 233 GLN A N 1
ATOM 1782 C CA . GLN A 1 233 ? 46.642 1.170 -19.908 1.00 46.91 233 GLN A CA 1
ATOM 1783 C C . GLN A 1 233 ? 46.552 0.344 -21.194 1.00 46.91 233 GLN A C 1
ATOM 1785 O O . GLN A 1 233 ? 46.762 -0.866 -21.201 1.00 46.91 233 GLN A O 1
ATOM 1790 N N . LYS A 1 234 ? 46.145 0.989 -22.291 1.00 40.62 234 LYS A N 1
ATOM 1791 C CA . LYS A 1 234 ? 46.333 0.430 -23.625 1.00 40.62 234 LYS A CA 1
ATOM 1792 C C . LYS A 1 234 ? 47.839 0.250 -23.789 1.00 40.62 234 LYS A C 1
ATOM 1794 O O . LYS A 1 234 ? 48.541 1.227 -24.040 1.00 40.62 234 LYS A O 1
ATOM 1799 N N . CYS A 1 235 ? 48.331 -0.977 -23.641 1.00 34.81 235 CYS A N 1
ATOM 1800 C CA . CYS A 1 235 ? 49.641 -1.369 -24.140 1.00 34.81 235 CYS A CA 1
ATOM 1801 C C . CYS A 1 235 ? 49.591 -1.302 -25.671 1.00 34.81 235 CYS A C 1
ATOM 1803 O O . CYS A 1 235 ? 49.417 -2.299 -26.361 1.00 34.81 235 CYS A O 1
ATOM 1805 N N . SER A 1 236 ? 49.685 -0.083 -26.198 1.00 38.34 236 SER A N 1
ATOM 1806 C CA . SER A 1 236 ? 50.205 0.170 -27.530 1.00 38.34 236 SER A CA 1
ATOM 1807 C C . SER A 1 236 ? 51.683 -0.186 -27.455 1.00 38.34 236 SER A C 1
ATOM 1809 O O . SER A 1 236 ? 52.484 0.638 -27.021 1.00 38.34 236 SER A O 1
ATOM 1811 N N . GLN A 1 237 ? 52.030 -1.424 -27.811 1.00 37.47 237 GLN A N 1
ATOM 1812 C CA . GLN A 1 237 ? 53.406 -1.779 -28.140 1.00 37.47 237 GLN A CA 1
ATOM 1813 C C . GLN A 1 237 ? 53.817 -0.898 -29.319 1.00 37.47 237 GLN A C 1
ATOM 1815 O O . GLN A 1 237 ? 53.388 -1.100 -30.451 1.00 37.47 237 GLN A O 1
ATOM 1820 N N . LYS A 1 238 ? 54.550 0.163 -28.996 1.00 36.69 238 LYS A N 1
ATOM 1821 C CA . LYS A 1 238 ? 55.271 0.991 -29.944 1.00 36.69 238 LYS A CA 1
ATOM 1822 C C . LYS A 1 238 ? 56.700 0.473 -29.900 1.00 36.69 238 LYS A C 1
ATOM 1824 O O . LYS A 1 238 ? 57.292 0.382 -28.830 1.00 36.69 238 LYS A O 1
ATOM 1829 N N . GLU A 1 239 ? 57.136 0.015 -31.056 1.00 37.00 239 GLU A N 1
ATOM 1830 C CA . GLU A 1 239 ? 58.423 -0.598 -31.331 1.00 37.00 239 GLU A CA 1
ATOM 1831 C C . GLU A 1 239 ? 59.552 0.399 -31.047 1.00 37.00 239 GLU A C 1
ATOM 1833 O O . GLU A 1 239 ? 59.541 1.505 -31.588 1.00 37.00 239 GLU A O 1
ATOM 1838 N N . ASP A 1 240 ? 60.528 -0.016 -30.239 1.00 38.81 240 ASP A N 1
ATOM 1839 C CA . ASP A 1 240 ? 61.857 0.586 -30.214 1.00 38.81 240 ASP A CA 1
ATOM 1840 C C . ASP A 1 240 ? 62.794 -0.307 -31.042 1.00 38.81 240 ASP A C 1
ATOM 1842 O O . ASP A 1 240 ? 63.087 -1.453 -30.701 1.00 38.81 240 ASP A O 1
ATOM 1846 N N . SER A 1 241 ? 63.232 0.242 -32.173 1.00 39.88 241 SER A N 1
ATOM 1847 C CA . SER A 1 241 ? 64.379 -0.180 -32.986 1.00 39.88 241 SER A CA 1
ATOM 1848 C C . SER A 1 241 ? 65.664 -0.157 -32.147 1.00 39.88 241 SER A C 1
ATOM 1850 O O . SER A 1 241 ? 65.909 0.843 -31.474 1.00 39.88 241 SER A O 1
ATOM 1852 N N . ASN A 1 242 ? 66.492 -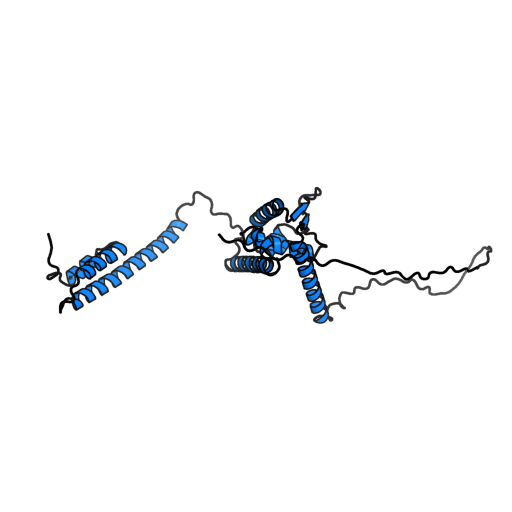1.208 -32.098 1.00 35.12 242 ASN A N 1
ATOM 1853 C CA . ASN A 1 242 ? 67.725 -1.451 -32.888 1.00 35.12 242 ASN A CA 1
ATOM 1854 C C . ASN A 1 242 ? 68.592 -2.394 -31.998 1.00 35.12 242 ASN A C 1
ATOM 1856 O O . ASN A 1 242 ? 68.592 -2.192 -30.790 1.00 35.12 242 ASN A O 1
ATOM 1860 N N . ILE A 1 243 ? 69.340 -3.432 -32.409 1.00 33.41 243 ILE A N 1
ATOM 1861 C CA . ILE A 1 243 ? 70.327 -3.566 -33.497 1.00 33.41 243 ILE A CA 1
ATOM 1862 C C . ILE A 1 243 ? 70.850 -5.040 -33.508 1.00 33.41 243 ILE A C 1
ATOM 1864 O O . ILE A 1 243 ? 71.083 -5.580 -32.431 1.00 33.41 243 ILE A O 1
ATOM 1868 N N . ILE A 1 244 ? 71.073 -5.611 -34.716 1.00 36.03 244 ILE A N 1
ATOM 1869 C CA . ILE A 1 244 ? 72.053 -6.670 -35.131 1.00 36.03 244 ILE A CA 1
ATOM 1870 C C . ILE A 1 244 ? 71.842 -8.107 -34.549 1.00 36.03 244 ILE A C 1
ATOM 1872 O O . ILE A 1 244 ? 71.667 -8.267 -33.355 1.00 36.03 244 ILE A O 1
ATOM 1876 N N . ASP A 1 245 ? 71.837 -9.245 -35.265 1.00 31.64 245 ASP A N 1
ATOM 1877 C CA . ASP A 1 245 ? 72.388 -9.659 -36.565 1.00 31.64 245 ASP A CA 1
ATOM 1878 C C . ASP A 1 245 ? 71.661 -10.908 -37.139 1.00 31.64 245 ASP A C 1
ATOM 1880 O O . ASP A 1 245 ? 71.104 -11.717 -36.401 1.00 31.64 245 ASP A O 1
ATOM 1884 N N . SER A 1 246 ? 71.847 -11.118 -38.449 1.00 32.12 246 SER A N 1
ATOM 1885 C CA . SER A 1 246 ? 71.969 -12.417 -39.136 1.00 32.12 246 SER A CA 1
ATOM 1886 C C . SER A 1 246 ? 70.746 -13.330 -39.363 1.00 32.12 246 SER A C 1
ATOM 1888 O O . SER A 1 246 ? 70.353 -14.120 -38.511 1.00 32.12 246 SER A O 1
ATOM 1890 N N . SER A 1 247 ? 70.345 -13.418 -40.645 1.00 32.38 247 SER A N 1
ATOM 1891 C CA . SER A 1 247 ? 70.344 -14.663 -41.457 1.00 32.38 247 SER A CA 1
ATOM 1892 C C . SER A 1 247 ? 69.041 -14.954 -42.237 1.00 32.38 247 SER A C 1
ATOM 1894 O O . SER A 1 247 ? 68.075 -15.487 -41.710 1.00 32.38 247 SER A O 1
ATOM 1896 N N . LYS A 1 248 ? 69.149 -14.745 -43.562 1.00 37.66 248 LYS A N 1
ATOM 1897 C CA . LYS A 1 248 ? 68.637 -15.577 -44.679 1.00 37.66 248 LYS A CA 1
ATOM 1898 C C . LYS A 1 248 ? 67.159 -15.508 -45.141 1.00 37.66 248 LYS A C 1
ATOM 1900 O O . LYS A 1 248 ? 66.240 -15.918 -44.451 1.00 37.66 248 LYS A O 1
ATOM 1905 N N . ARG A 1 249 ? 67.071 -15.257 -46.466 1.00 33.22 249 ARG A N 1
ATOM 1906 C CA . ARG A 1 249 ? 66.071 -15.646 -47.501 1.00 33.22 249 ARG A CA 1
ATOM 1907 C C . ARG A 1 249 ? 64.754 -14.853 -47.537 1.00 33.22 249 ARG A C 1
ATOM 1909 O O . ARG A 1 249 ? 63.932 -14.968 -46.650 1.00 33.22 249 ARG A O 1
ATOM 1916 N N . ALA A 1 250 ? 64.577 -13.933 -48.491 1.00 34.94 250 ALA A N 1
ATOM 1917 C CA . ALA A 1 250 ? 64.255 -14.117 -49.923 1.00 34.94 250 ALA A CA 1
ATOM 1918 C C . ALA A 1 250 ? 62.782 -14.492 -50.186 1.00 34.94 250 ALA A C 1
ATOM 1920 O O . ALA A 1 250 ? 62.403 -15.641 -49.991 1.00 34.94 250 ALA A O 1
ATOM 1921 N N . THR A 1 251 ? 61.974 -13.543 -50.684 1.00 41.62 251 THR A N 1
ATOM 1922 C CA . THR A 1 251 ? 61.386 -13.513 -52.051 1.00 41.62 251 THR A CA 1
ATOM 1923 C C . THR A 1 251 ? 60.209 -12.517 -52.160 1.00 41.62 251 THR A C 1
ATOM 1925 O O . THR A 1 251 ? 59.237 -12.609 -51.428 1.00 41.62 251 THR A O 1
ATOM 1928 N N . ASN A 1 252 ? 60.363 -11.570 -53.096 1.00 34.69 252 ASN A N 1
ATOM 1929 C CA . ASN A 1 252 ? 59.423 -11.035 -54.102 1.00 34.69 252 ASN A CA 1
ATOM 1930 C C . ASN A 1 252 ? 57.968 -10.634 -53.755 1.00 34.69 252 ASN A C 1
ATOM 1932 O O . ASN A 1 252 ? 57.171 -11.463 -53.332 1.00 34.69 252 ASN A O 1
ATOM 1936 N N . GLY A 1 253 ? 57.577 -9.424 -54.192 1.00 34.56 253 GLY A N 1
ATOM 1937 C CA . GLY A 1 253 ? 56.212 -9.143 -54.677 1.00 34.56 253 GLY A CA 1
ATOM 1938 C C . GLY A 1 253 ? 55.680 -7.729 -54.407 1.00 34.56 253 GLY A C 1
ATOM 1939 O O . GLY A 1 253 ? 55.380 -7.395 -53.271 1.00 34.56 253 GLY A O 1
ATOM 1940 N N . GLU A 1 254 ? 55.552 -6.925 -55.463 1.00 39.25 254 GLU A N 1
ATOM 1941 C CA . GLU A 1 254 ? 55.169 -5.501 -55.526 1.00 39.25 254 GLU A CA 1
ATOM 1942 C C . GLU A 1 254 ? 53.751 -5.101 -55.032 1.00 39.25 254 GLU A C 1
ATOM 1944 O O . GLU A 1 254 ? 52.878 -5.955 -54.868 1.00 39.25 254 GLU A O 1
ATOM 1949 N N . PRO A 1 255 ? 53.490 -3.780 -54.844 1.00 45.69 255 PRO A N 1
ATOM 1950 C CA . PRO A 1 255 ? 52.246 -3.234 -54.299 1.00 45.69 255 PRO A CA 1
ATOM 1951 C C . PRO A 1 255 ? 51.309 -2.546 -55.323 1.00 45.69 255 PRO A C 1
ATOM 1953 O O . PRO A 1 255 ? 51.696 -2.190 -56.428 1.00 45.69 255 PRO A O 1
ATOM 1956 N N . SER A 1 256 ? 50.118 -2.188 -54.815 1.00 35.16 256 SER A N 1
ATOM 1957 C CA . SER A 1 256 ? 49.194 -1.122 -55.260 1.00 35.16 256 SER A CA 1
ATOM 1958 C C . SER A 1 256 ? 48.358 -1.318 -56.529 1.00 35.16 256 SER A C 1
ATOM 1960 O O . SER A 1 256 ? 48.875 -1.314 -57.631 1.00 35.16 256 SER A O 1
ATOM 1962 N N . HIS A 1 257 ? 47.030 -1.221 -56.374 1.00 37.41 257 HIS A N 1
ATOM 1963 C CA . HIS A 1 257 ? 46.235 -0.207 -57.083 1.00 37.41 257 HIS A CA 1
ATOM 1964 C C . HIS A 1 257 ? 44.904 0.080 -56.358 1.00 37.41 257 HIS A C 1
ATOM 1966 O O . HIS A 1 257 ? 44.155 -0.813 -55.972 1.00 37.41 257 HIS A O 1
ATOM 1972 N N . LYS A 1 258 ? 44.646 1.378 -56.159 1.00 37.31 258 LYS A N 1
ATOM 1973 C CA . LYS A 1 258 ? 43.412 2.002 -55.652 1.00 37.31 258 LYS A CA 1
ATOM 1974 C C . LYS A 1 258 ? 42.239 1.726 -56.600 1.00 37.31 258 LYS A C 1
ATOM 1976 O O . LYS A 1 258 ? 42.486 1.665 -57.795 1.00 37.31 258 LYS A O 1
ATOM 1981 N N . LEU A 1 259 ? 40.993 1.744 -56.106 1.00 42.22 259 LEU A N 1
ATOM 1982 C CA . LEU A 1 259 ? 39.877 2.455 -56.761 1.00 42.22 259 LEU A CA 1
ATOM 1983 C C . LEU A 1 259 ? 38.635 2.575 -55.853 1.00 42.22 259 LEU A C 1
ATOM 1985 O O . LEU A 1 259 ? 38.139 1.616 -55.270 1.00 42.22 259 LEU A O 1
ATOM 1989 N N . SER A 1 260 ? 38.160 3.813 -55.766 1.00 41.53 260 SER A N 1
ATOM 1990 C CA . SER A 1 260 ? 37.040 4.344 -54.991 1.00 41.53 260 SER A CA 1
ATOM 1991 C C . SER A 1 260 ? 35.653 3.963 -55.536 1.00 41.53 260 SER A C 1
ATOM 1993 O O . SER A 1 260 ? 35.447 3.997 -56.745 1.00 41.53 260 SER A O 1
ATOM 1995 N N . ARG A 1 261 ? 34.656 3.786 -54.653 1.00 42.88 261 ARG A N 1
ATOM 1996 C CA . ARG A 1 261 ? 33.216 4.080 -54.888 1.00 42.88 261 ARG A CA 1
ATOM 1997 C C . ARG A 1 261 ? 32.588 4.488 -53.544 1.00 42.88 261 ARG A C 1
ATOM 1999 O O . ARG A 1 261 ? 32.557 3.687 -52.624 1.00 42.88 261 ARG A O 1
ATOM 2006 N N . LYS A 1 262 ? 32.347 5.780 -53.293 1.00 40.78 262 LYS A N 1
ATOM 2007 C CA . LYS A 1 262 ? 31.172 6.599 -53.673 1.00 40.78 262 LYS A CA 1
ATOM 2008 C C . LYS A 1 262 ? 29.912 6.227 -52.865 1.00 40.78 262 LYS A C 1
ATOM 2010 O O . LYS A 1 262 ? 29.085 5.450 -53.323 1.00 40.78 262 LYS A O 1
ATOM 2015 N N . MET A 1 263 ? 29.784 6.821 -51.674 1.00 40.75 263 MET A N 1
ATOM 2016 C CA . MET A 1 263 ? 28.504 7.072 -51.002 1.00 40.75 263 MET A CA 1
ATOM 2017 C C . MET A 1 263 ? 28.123 8.526 -51.268 1.00 40.75 263 MET A C 1
ATOM 2019 O O . MET A 1 263 ? 28.918 9.394 -50.931 1.00 40.75 263 MET A O 1
ATOM 2023 N N . GLU A 1 264 ? 26.933 8.787 -51.812 1.00 39.38 264 GLU A N 1
ATOM 2024 C CA . GLU A 1 264 ? 26.108 9.911 -51.354 1.00 39.38 264 GLU A CA 1
ATOM 2025 C C . GLU A 1 264 ? 24.695 9.910 -51.948 1.00 39.38 264 GLU A C 1
ATOM 2027 O O . GLU A 1 264 ? 24.501 9.725 -53.145 1.00 39.38 264 GLU A O 1
ATOM 2032 N N . SER A 1 265 ? 23.758 10.241 -51.055 1.00 37.16 265 SER A N 1
ATOM 2033 C CA . SER A 1 265 ? 22.575 11.076 -51.274 1.00 37.16 265 SER A CA 1
ATOM 2034 C C . SER A 1 265 ? 21.442 10.556 -52.163 1.00 37.16 265 SER A C 1
ATOM 2036 O O . SER A 1 265 ? 21.491 10.645 -53.384 1.00 37.16 265 SER A O 1
ATOM 2038 N N . MET A 1 266 ? 20.312 10.234 -51.522 1.00 39.16 266 MET A N 1
ATOM 2039 C CA . MET A 1 266 ? 19.019 10.733 -51.997 1.00 39.16 266 MET A CA 1
ATOM 2040 C C . MET A 1 266 ? 18.1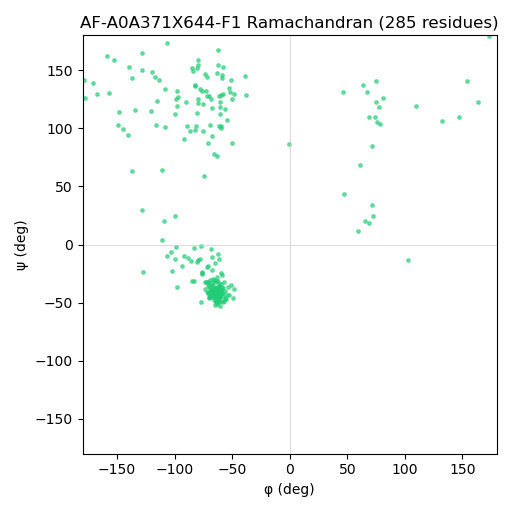82 11.259 -50.827 1.00 39.16 266 MET A C 1
ATOM 2042 O O . MET A 1 266 ? 17.795 10.529 -49.916 1.00 39.16 266 MET A O 1
ATOM 2046 N N . ARG A 1 267 ? 17.929 12.571 -50.872 1.00 42.06 267 ARG A N 1
ATOM 2047 C CA . ARG A 1 267 ? 16.851 13.259 -50.161 1.00 42.06 267 ARG A CA 1
ATOM 2048 C C . ARG A 1 267 ? 15.572 13.174 -50.987 1.00 42.06 267 ARG A C 1
ATOM 2050 O O . ARG A 1 267 ? 15.627 13.307 -52.203 1.00 42.06 267 ARG A O 1
ATOM 2057 N N . GLY A 1 268 ? 14.453 13.202 -50.268 1.00 39.00 268 GLY A N 1
ATOM 2058 C CA . GLY A 1 268 ? 13.239 13.895 -50.693 1.00 39.00 268 GLY A CA 1
ATOM 2059 C C . GLY A 1 268 ? 12.096 12.974 -51.090 1.00 39.00 268 GLY A C 1
ATOM 2060 O O . GLY A 1 268 ? 12.231 12.226 -52.041 1.00 39.00 268 GLY A O 1
ATOM 2061 N N . THR A 1 269 ? 10.972 13.080 -50.371 1.00 41.59 269 THR A N 1
ATOM 2062 C CA . THR A 1 269 ? 9.703 13.622 -50.905 1.00 41.59 269 THR A CA 1
ATOM 2063 C C . THR A 1 269 ? 8.629 13.649 -49.809 1.00 41.59 269 THR A C 1
ATOM 2065 O O . THR A 1 269 ? 8.349 12.635 -49.177 1.00 41.59 269 THR A O 1
ATOM 2068 N N . LYS A 1 270 ? 8.026 14.827 -49.591 1.00 44.72 270 LYS A N 1
ATOM 2069 C CA . LYS A 1 270 ? 6.659 14.990 -49.053 1.00 44.72 270 LYS A CA 1
ATOM 2070 C C . LYS A 1 270 ? 5.657 14.758 -50.201 1.00 44.72 270 LYS A C 1
ATOM 2072 O O . LYS A 1 270 ? 6.036 14.990 -51.348 1.00 44.72 270 LYS A O 1
ATOM 2077 N N . PRO A 1 271 ? 4.410 14.350 -49.912 1.00 54.38 271 PRO A N 1
ATOM 2078 C CA . PRO A 1 271 ? 3.253 15.278 -49.962 1.00 54.38 271 PRO A CA 1
ATOM 2079 C C . PRO A 1 271 ? 2.308 15.069 -48.746 1.00 54.38 271 PRO A C 1
ATOM 2081 O O . PRO A 1 271 ? 2.310 14.002 -48.148 1.00 54.38 271 PRO A O 1
ATOM 2084 N N . ALA A 1 272 ? 1.677 16.076 -48.127 1.00 42.66 272 ALA A N 1
ATOM 2085 C CA . ALA A 1 272 ? 0.588 16.986 -48.533 1.00 42.66 272 ALA A CA 1
ATOM 2086 C C . ALA A 1 272 ? -0.838 16.370 -48.483 1.00 42.66 272 ALA A C 1
ATOM 2088 O O . ALA A 1 272 ? -1.143 15.489 -49.274 1.00 42.66 272 ALA A O 1
ATOM 2089 N N . THR A 1 273 ? -1.699 16.976 -47.629 1.00 44.47 273 THR A N 1
ATOM 2090 C CA . THR A 1 273 ? -3.190 17.116 -47.699 1.00 44.47 273 THR A CA 1
ATOM 2091 C C . THR A 1 273 ? -4.074 15.849 -47.642 1.00 44.47 273 THR A C 1
ATOM 2093 O O . THR A 1 273 ? -3.789 14.879 -48.316 1.00 44.47 273 THR A O 1
ATOM 2096 N N . GLY A 1 274 ? -5.202 15.760 -46.920 1.00 35.78 274 GLY A N 1
ATOM 2097 C CA . GLY A 1 274 ? -5.983 16.692 -46.099 1.00 35.78 274 GLY A CA 1
ATOM 2098 C C . GLY A 1 274 ? -7.320 16.052 -45.634 1.00 35.78 274 GLY A C 1
ATOM 2099 O O . GLY A 1 274 ? -7.621 14.933 -46.030 1.00 35.78 274 GLY A O 1
ATOM 2100 N N . TRP A 1 275 ? -8.109 16.824 -44.860 1.00 38.28 275 TRP A N 1
ATOM 2101 C CA . TRP A 1 275 ? -9.555 16.676 -44.538 1.00 38.28 275 TRP A CA 1
ATOM 2102 C C . TRP A 1 275 ? -9.884 15.541 -43.527 1.00 38.28 275 TRP A C 1
ATOM 2104 O O . TRP A 1 275 ? -9.243 14.508 -43.525 1.00 38.28 275 TRP A O 1
ATOM 2114 N N . ALA A 1 276 ? -10.808 15.636 -42.565 1.00 42.06 276 ALA A N 1
ATOM 2115 C CA . ALA A 1 276 ? -12.002 16.455 -42.432 1.00 42.06 276 ALA A CA 1
ATOM 2116 C C . ALA A 1 276 ? -12.362 16.728 -40.954 1.00 42.06 276 ALA A C 1
ATOM 2118 O O . ALA A 1 276 ? -11.986 16.013 -40.026 1.00 42.06 276 ALA A O 1
ATOM 2119 N N . ILE A 1 277 ? -13.129 17.799 -40.795 1.00 48.66 277 ILE A N 1
ATOM 2120 C CA . ILE A 1 277 ? -13.747 18.332 -39.584 1.00 48.66 277 ILE A CA 1
ATOM 2121 C C . ILE A 1 277 ? -14.993 17.500 -39.250 1.00 48.66 277 ILE A C 1
ATOM 2123 O O . ILE A 1 277 ? -15.827 17.280 -40.121 1.00 48.66 277 ILE A O 1
ATOM 2127 N N . GLY A 1 278 ? -15.158 17.106 -37.987 1.00 42.25 278 GLY A N 1
ATOM 2128 C CA . GLY A 1 278 ? -16.384 16.489 -37.477 1.00 42.25 278 GLY A CA 1
ATOM 2129 C C . GLY A 1 278 ? -16.707 17.007 -36.081 1.00 42.25 278 GLY A C 1
ATOM 2130 O O . GLY A 1 278 ? -16.182 16.505 -35.092 1.00 42.25 278 GLY A O 1
ATOM 2131 N N . ARG A 1 279 ? -17.546 18.048 -36.015 1.00 43.44 279 ARG A N 1
ATOM 2132 C CA . ARG A 1 279 ? -18.204 18.524 -34.791 1.00 43.44 279 ARG A CA 1
ATOM 2133 C C . ARG A 1 279 ? -19.292 17.520 -34.401 1.00 43.44 279 ARG A C 1
ATOM 2135 O O . ARG A 1 279 ? -20.118 17.188 -35.241 1.00 43.44 279 ARG A O 1
ATOM 2142 N N . PHE A 1 280 ? -19.340 17.117 -33.136 1.00 45.56 280 PHE A N 1
ATOM 2143 C CA . PHE A 1 280 ? -20.520 16.495 -32.535 1.00 45.56 280 PHE A CA 1
ATOM 2144 C C . PHE A 1 280 ? -20.966 17.353 -31.350 1.00 45.56 280 PHE A C 1
ATOM 2146 O O . PHE A 1 280 ? -20.228 17.521 -30.380 1.00 45.56 280 PHE A O 1
ATOM 2153 N N . SER A 1 281 ? -22.158 17.930 -31.478 1.00 53.56 281 SER A N 1
ATOM 2154 C CA . SER A 1 281 ? -22.898 18.582 -30.396 1.00 53.56 281 SER A CA 1
ATOM 2155 C C . SER A 1 281 ? -23.688 17.528 -29.603 1.00 53.56 281 SER A C 1
ATOM 2157 O O . SER A 1 281 ? -24.128 16.544 -30.201 1.00 53.56 281 SER A O 1
ATOM 2159 N N . PRO A 1 282 ? -23.915 17.716 -28.292 1.00 57.84 282 PRO A N 1
ATOM 2160 C CA . PRO A 1 282 ? -24.769 16.839 -27.495 1.00 57.84 282 PRO A CA 1
ATOM 2161 C C . PRO A 1 282 ? -26.254 17.210 -27.649 1.00 57.84 282 PRO A C 1
ATOM 2163 O O . PRO A 1 282 ? -26.612 18.388 -27.610 1.00 57.84 282 PRO A O 1
ATOM 2166 N N . SER A 1 283 ? -27.122 16.204 -27.796 1.00 53.22 283 SER A N 1
ATOM 2167 C CA . SER A 1 283 ? -28.573 16.376 -27.708 1.00 53.22 283 SER A CA 1
ATOM 2168 C C . SER A 1 283 ? -29.009 16.430 -26.246 1.00 53.22 283 SER A C 1
ATOM 2170 O O . SER A 1 283 ? -28.748 15.512 -25.469 1.00 53.22 283 SER A O 1
ATOM 2172 N N . VAL A 1 284 ? -29.705 17.506 -25.908 1.00 59.19 284 VAL A N 1
ATOM 2173 C CA . VAL A 1 284 ? -30.476 17.680 -24.679 1.00 59.19 284 VAL A CA 1
ATOM 2174 C C . VAL A 1 284 ? -31.774 16.885 -24.823 1.00 59.19 284 VAL A C 1
ATOM 2176 O O . VAL A 1 284 ? -32.447 16.995 -25.844 1.00 59.19 284 VAL A O 1
ATOM 2179 N N . GLY A 1 285 ? -32.127 16.101 -23.808 1.00 51.00 285 GLY A N 1
ATOM 2180 C CA . GLY A 1 285 ? -33.424 15.444 -23.701 1.00 51.00 285 GLY A CA 1
ATOM 2181 C C . GLY A 1 285 ? -33.844 15.389 -22.240 1.00 51.00 285 GLY A C 1
ATOM 2182 O O . GLY A 1 285 ? -33.366 14.533 -21.502 1.00 51.00 285 GLY A O 1
ATOM 2183 N N . SER A 1 286 ? -34.708 16.324 -21.847 1.00 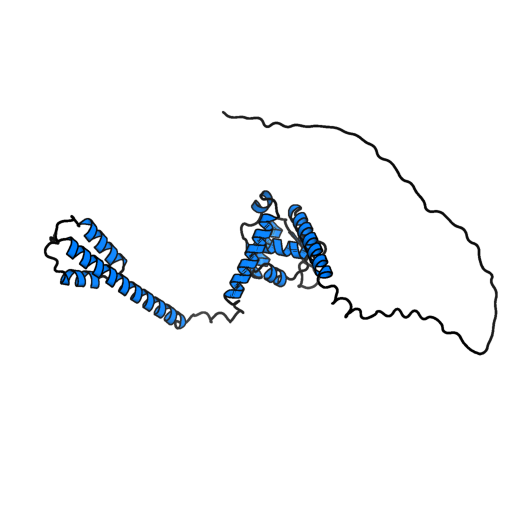58.25 286 SER A N 1
ATOM 2184 C CA . SER A 1 286 ? -35.516 16.265 -20.629 1.00 58.25 286 SER A CA 1
ATOM 2185 C C . SER A 1 286 ? -36.980 16.192 -21.044 1.00 58.25 286 SER A C 1
ATOM 2187 O O . SER A 1 286 ? -37.434 17.085 -21.760 1.00 58.25 286 SER A O 1
ATOM 2189 N N . ALA A 1 287 ? -37.678 15.159 -20.579 1.00 55.62 287 ALA A N 1
ATOM 2190 C CA . ALA A 1 287 ? -39.067 15.141 -20.110 1.00 55.62 287 ALA A CA 1
ATOM 2191 C C . ALA A 1 287 ? -39.366 13.722 -19.614 1.00 55.62 287 ALA A C 1
ATOM 2193 O O . ALA A 1 287 ? -39.141 12.776 -20.403 1.00 55.62 287 ALA A O 1
#

Foldseek 3Di:
DDDDPVPCPLVNLLVVLLPDQDLVSLVVVLVVLVVPDDPDPPVVVSNVSNVVSSVVSVVVNVVVVVVVVVVVVVVVVVPDDVDDDPDPPVPQDPVLLVVLVVLLVVQLVVQVVQFDPVVVVLAPPDSLLSLLLSLQLLCCLVPVQKRFDFLVVSCVNNSHDSVSNVVSVVVCVVS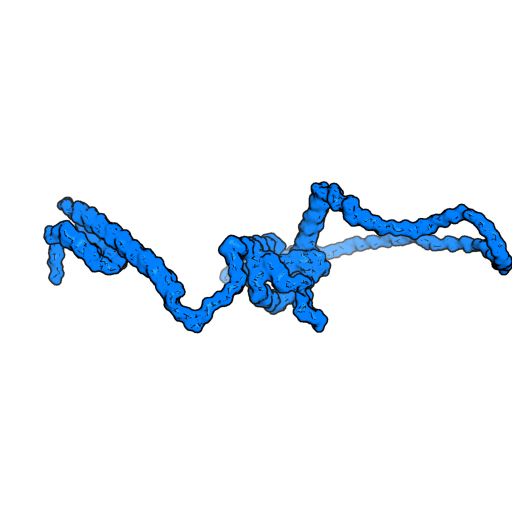VQWDFQDDPPDDTGTIIGGDDPRSVVVSVVSNVVVVVVVVVVCVVPVPPPVPPPPDPPPPPPDDDDDDDDDDDDDDDDDDDDDDDDDDDDDDDDDDDDDDDDDDDDDDDDDD

Radius of gyration: 41.37 Å; Cα contacts (8 Å, |Δi|>4): 197; chains: 1; bounding box: 116×52×112 Å

Solvent-accessible surface area (backbone atoms only — not comparable to full-atom values): 17906 Å² total; per-residue (Å²): 136,86,77,74,77,90,74,67,49,71,70,56,50,48,52,57,52,66,66,51,92,44,66,69,55,50,54,50,51,49,53,53,50,63,72,66,60,79,83,52,95,76,50,60,66,56,50,53,51,50,50,54,42,46,53,54,47,46,48,53,55,49,51,52,50,49,54,48,49,52,49,48,56,55,46,60,73,67,56,77,64,92,54,75,75,76,71,87,61,89,68,68,50,76,65,57,50,50,55,22,48,50,41,18,48,55,33,22,51,51,42,60,75,70,42,62,67,82,57,56,73,74,42,74,88,49,53,66,40,39,5,42,53,38,41,47,34,51,41,15,33,71,48,88,58,33,23,74,60,39,64,63,59,46,13,65,64,17,33,49,53,58,67,59,48,55,54,32,50,52,55,36,40,76,68,57,42,34,46,74,49,71,52,89,77,72,91,66,49,52,38,36,34,74,64,37,69,72,56,52,53,46,18,53,49,44,31,52,52,52,52,51,50,53,50,55,48,50,72,75,50,66,85,71,68,73,82,76,63,73,73,82,73,77,81,72,85,72,88,80,88,84,80,90,84,90,86,86,84,91,84,89,83,90,84,89,82,88,86,90,84,88,87,81,87,84,83,88,83,88,85,84,90,80,88,84,89,80,90,81,82,86,85,87,84,88,133

InterPro domains:
  IPR036390 Winged helix DNA-binding domain superfamily [SSF46785] (150-184)

Mean predicted aligned error: 21.18 Å